Protein AF-A0A482W852-F1 (afdb_monomer_lite)

InterPro domains:
  IPR000387 Tyrosine-specific protein phosphatases domain [PS50056] (109-152)
  IPR016130 Protein-tyrosine phosphatase, active site [PS00383] (129-139)
  IPR029021 Protein-tyrosine phosphatase-like [G3DSA:3.90.190.10] (11-159)
  IPR029021 Protein-tyrosine phosphatase-like [SSF52799] (68-151)
  IPR050561 Protein Tyrosine Phosphatase [PTHR23339] (55-152)

Organism: Asbolus verrucosus (NCBI:txid1661398)

pLDDT: mean 72.32, std 16.73, range [31.42, 94.12]

Structure (mmCIF, N/CA/C/O backbone):
data_AF-A0A482W852-F1
#
_entry.id   AF-A0A482W852-F1
#
loop_
_atom_site.group_PDB
_atom_site.id
_atom_site.type_symbol
_atom_site.label_atom_id
_atom_site.label_alt_id
_atom_site.label_comp_id
_atom_site.label_asym_id
_atom_site.label_entity_id
_atom_site.label_seq_id
_atom_site.pdbx_PDB_ins_code
_atom_site.Cartn_x
_atom_site.Cartn_y
_atom_site.Cartn_z
_atom_site.occupancy
_atom_site.B_iso_or_equiv
_atom_site.auth_seq_id
_atom_site.auth_comp_id
_atom_site.auth_asym_id
_atom_site.auth_atom_id
_atom_site.pdbx_PDB_model_num
ATOM 1 N N . MET A 1 1 ? -6.258 41.748 10.688 1.00 34.06 1 MET A N 1
ATOM 2 C CA . MET A 1 1 ? -6.835 40.459 10.249 1.00 34.06 1 MET A CA 1
ATOM 3 C C . MET A 1 1 ? -6.093 40.018 8.991 1.00 34.06 1 MET A C 1
ATOM 5 O O . MET A 1 1 ? -6.212 40.701 7.986 1.00 34.06 1 MET A O 1
ATOM 9 N N . LYS A 1 2 ? -5.254 38.974 9.055 1.00 31.42 2 LYS A N 1
ATOM 10 C CA . LYS A 1 2 ? -4.647 38.361 7.858 1.00 31.42 2 LYS A CA 1
ATOM 11 C C . LYS A 1 2 ? -5.573 37.236 7.396 1.00 31.42 2 LYS A C 1
ATOM 13 O O . LYS A 1 2 ? -5.955 36.404 8.215 1.00 31.42 2 LYS A O 1
ATOM 18 N N . SER A 1 3 ? -5.972 37.263 6.128 1.00 32.34 3 SER A N 1
ATOM 19 C CA . SER A 1 3 ? -6.711 36.174 5.490 1.00 32.34 3 SER A CA 1
ATOM 20 C C . SER A 1 3 ? -5.854 34.901 5.494 1.00 32.34 3 SER A C 1
ATOM 22 O O . SER A 1 3 ? -4.635 34.999 5.326 1.00 32.34 3 SER A O 1
ATOM 24 N N . PRO A 1 4 ? -6.442 33.707 5.686 1.00 41.44 4 PRO A N 1
ATOM 25 C CA . PRO A 1 4 ? -5.701 32.473 5.509 1.00 41.44 4 PRO A CA 1
ATOM 26 C C . PRO A 1 4 ? -5.411 32.319 4.016 1.00 41.44 4 PRO A C 1
ATOM 28 O O . PRO A 1 4 ? -6.322 32.159 3.203 1.00 41.44 4 PRO A O 1
ATOM 31 N N . THR A 1 5 ? -4.139 32.413 3.641 1.00 40.69 5 THR A N 1
ATOM 32 C CA . THR A 1 5 ? -3.668 31.994 2.324 1.00 40.69 5 THR A CA 1
ATOM 33 C C . THR A 1 5 ? -3.891 30.492 2.221 1.00 40.69 5 THR A C 1
ATOM 35 O O . THR A 1 5 ? -3.259 29.721 2.936 1.00 40.69 5 THR A O 1
ATOM 38 N N . SER A 1 6 ? -4.830 30.088 1.366 1.00 45.25 6 SER A N 1
ATOM 39 C CA . SER A 1 6 ? -5.028 28.699 0.956 1.00 45.25 6 SER A CA 1
ATOM 40 C C . SER A 1 6 ? -3.739 28.201 0.298 1.00 45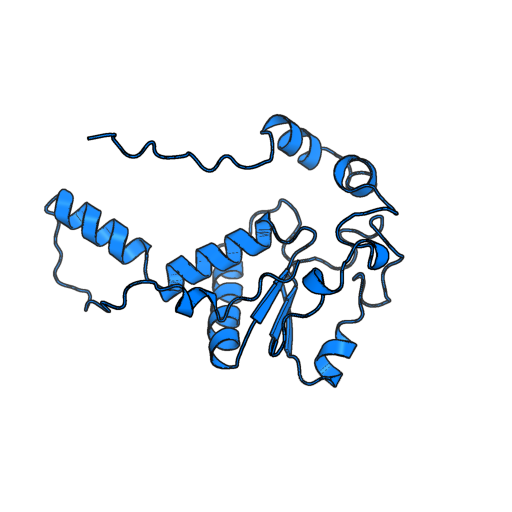.25 6 SER A C 1
ATOM 42 O O . SER A 1 6 ? -3.543 28.398 -0.902 1.00 45.25 6 SER A O 1
ATOM 44 N N . GLU A 1 7 ? -2.845 27.594 1.079 1.00 42.97 7 GLU A N 1
ATOM 45 C CA . GLU A 1 7 ? -1.688 26.873 0.557 1.00 42.97 7 GLU A CA 1
ATOM 46 C C . GLU A 1 7 ? -2.202 25.741 -0.331 1.00 42.97 7 GLU A C 1
ATOM 48 O O . GLU A 1 7 ? -2.803 24.767 0.121 1.00 42.97 7 GLU A O 1
ATOM 53 N N . THR A 1 8 ? -2.034 25.915 -1.638 1.00 40.34 8 THR A N 1
ATOM 54 C CA . THR A 1 8 ? -2.358 24.873 -2.602 1.00 40.34 8 THR A CA 1
ATOM 55 C C . THR A 1 8 ? -1.312 23.778 -2.449 1.00 40.34 8 THR A C 1
ATOM 57 O O . THR A 1 8 ? -0.136 23.986 -2.736 1.00 40.34 8 THR A O 1
ATOM 60 N N . VAL A 1 9 ? -1.729 22.608 -1.960 1.00 39.44 9 VAL A N 1
ATOM 61 C CA . VAL A 1 9 ? -0.876 21.415 -1.923 1.00 39.44 9 VAL A CA 1
ATOM 62 C C . VAL A 1 9 ? -0.582 21.026 -3.372 1.00 39.44 9 VAL A C 1
ATOM 64 O O . VAL A 1 9 ? -1.419 20.430 -4.049 1.00 39.44 9 VAL A O 1
ATOM 67 N N . GLN A 1 10 ? 0.580 21.430 -3.888 1.00 41.28 10 GLN A N 1
ATOM 68 C CA . GLN A 1 10 ? 1.022 21.044 -5.223 1.00 41.28 10 GLN A CA 1
ATOM 69 C C . GLN A 1 10 ? 1.575 19.622 -5.183 1.00 41.28 10 GLN A C 1
ATOM 71 O O . GLN A 1 10 ? 2.422 19.283 -4.357 1.00 41.28 10 GLN A O 1
ATOM 76 N N . ALA A 1 11 ? 1.097 18.787 -6.102 1.00 49.62 11 ALA A N 1
ATOM 77 C CA . ALA A 1 11 ? 1.697 17.490 -6.347 1.00 49.62 11 ALA A CA 1
ATOM 78 C C . ALA A 1 11 ? 3.179 17.662 -6.714 1.00 49.62 11 ALA A C 1
ATOM 80 O O . ALA A 1 11 ? 3.523 18.483 -7.561 1.00 49.62 11 ALA A O 1
ATOM 81 N N . ASN A 1 12 ? 4.056 16.861 -6.108 1.00 54.84 12 ASN A N 1
ATOM 82 C CA . ASN A 1 12 ? 5.508 16.947 -6.305 1.00 54.84 12 ASN A CA 1
ATOM 83 C C . ASN A 1 12 ? 5.979 16.347 -7.654 1.00 54.84 12 ASN A C 1
ATOM 85 O O . ASN A 1 12 ? 7.145 15.997 -7.823 1.00 54.84 12 ASN A O 1
ATOM 89 N N . TYR A 1 13 ? 5.064 16.175 -8.612 1.00 58.59 13 TYR A N 1
ATOM 90 C CA . TYR A 1 13 ? 5.325 15.633 -9.942 1.00 58.59 13 TYR A CA 1
ATOM 91 C C . TYR A 1 13 ? 4.893 16.631 -11.021 1.00 58.59 13 TYR A C 1
ATOM 93 O O . TYR A 1 13 ? 3.823 17.235 -10.963 1.00 58.59 13 TYR A O 1
ATOM 101 N N . SER A 1 14 ? 5.754 16.831 -12.021 1.00 70.31 14 SER A N 1
ATOM 102 C CA . SER A 1 14 ? 5.455 17.699 -13.158 1.00 70.31 14 SER A CA 1
ATOM 103 C C . SER A 1 14 ? 4.698 16.917 -14.233 1.00 70.31 14 SER A C 1
ATOM 105 O O . SER A 1 14 ? 5.058 15.786 -14.553 1.00 70.31 14 SER A O 1
ATOM 107 N N . LYS A 1 15 ? 3.681 17.535 -14.853 1.00 72.88 15 LYS A N 1
ATOM 108 C CA . LYS A 1 15 ? 2.886 16.906 -15.932 1.00 72.88 15 LYS A CA 1
ATOM 109 C C . LYS A 1 15 ? 3.756 16.346 -17.067 1.00 72.88 15 LYS A C 1
ATOM 111 O O . LYS A 1 15 ? 3.417 15.330 -17.663 1.00 72.88 15 LYS A O 1
ATOM 116 N N . LEU A 1 16 ? 4.885 17.002 -17.347 1.00 76.00 16 LEU A N 1
ATOM 117 C CA . LEU A 1 16 ? 5.874 16.536 -18.317 1.00 76.00 16 LEU A CA 1
ATOM 118 C C . LEU A 1 16 ? 6.599 15.270 -17.834 1.00 76.00 16 LEU A C 1
ATOM 120 O O . LEU A 1 16 ? 6.704 14.315 -18.595 1.00 76.00 16 LEU A O 1
ATOM 124 N N . SER A 1 17 ? 7.057 15.241 -16.577 1.00 75.94 17 SER A N 1
ATOM 125 C CA . SER A 1 17 ? 7.694 14.060 -15.974 1.00 75.94 17 SER A CA 1
ATOM 126 C C . SER A 1 17 ? 6.759 12.852 -16.008 1.00 75.94 17 SER A C 1
ATOM 128 O O . SER A 1 17 ? 7.177 11.773 -16.418 1.00 75.94 17 SER A O 1
ATOM 130 N N . ASP A 1 18 ? 5.476 13.036 -15.688 1.00 75.25 18 ASP A N 1
ATOM 131 C CA . ASP A 1 18 ? 4.480 11.959 -15.755 1.00 75.25 18 ASP A CA 1
ATOM 132 C C . ASP A 1 18 ? 4.238 11.460 -17.176 1.00 75.25 18 ASP A C 1
ATOM 134 O O . ASP A 1 18 ? 4.103 10.256 -17.402 1.00 75.25 18 ASP A O 1
ATOM 138 N N . HIS A 1 19 ? 4.194 12.371 -18.148 1.00 79.94 19 HIS A N 1
ATOM 139 C CA . HIS A 1 19 ? 4.029 11.992 -19.544 1.00 79.94 19 HIS A CA 1
ATOM 140 C C . HIS A 1 19 ? 5.222 11.167 -20.043 1.00 79.94 19 HIS A C 1
ATOM 142 O O . HIS A 1 19 ? 5.030 10.107 -20.635 1.00 79.94 19 HIS A O 1
ATOM 148 N N . ILE A 1 20 ? 6.449 11.596 -19.730 1.00 82.19 20 ILE A N 1
ATOM 149 C CA . ILE A 1 20 ? 7.666 10.856 -20.093 1.00 82.19 20 ILE A CA 1
ATOM 150 C C . ILE A 1 20 ? 7.688 9.491 -19.388 1.00 82.19 20 ILE A C 1
ATOM 152 O O . ILE A 1 20 ? 7.985 8.481 -20.027 1.00 82.19 20 ILE A O 1
ATOM 156 N N . ARG A 1 21 ? 7.310 9.422 -18.105 1.00 77.12 21 ARG A N 1
ATOM 157 C CA . ARG A 1 21 ? 7.222 8.164 -17.340 1.00 77.12 21 ARG A CA 1
ATOM 158 C C . ARG A 1 21 ? 6.292 7.149 -17.994 1.00 77.12 21 ARG A C 1
ATOM 160 O O . ARG A 1 21 ? 6.677 5.995 -18.124 1.00 77.12 21 ARG A O 1
ATOM 167 N N . ARG A 1 22 ? 5.114 7.577 -18.461 1.00 76.88 22 ARG A N 1
ATOM 168 C CA . ARG A 1 22 ? 4.132 6.697 -19.126 1.00 76.88 22 ARG A CA 1
ATOM 169 C C . ARG A 1 22 ? 4.618 6.133 -20.462 1.00 76.88 22 ARG A C 1
ATOM 171 O O . ARG A 1 22 ? 4.156 5.071 -20.865 1.00 76.88 22 ARG A O 1
ATOM 178 N N . LEU A 1 23 ? 5.509 6.844 -21.150 1.00 82.81 23 LEU A N 1
ATOM 179 C CA . LEU A 1 23 ? 6.070 6.426 -22.439 1.00 82.81 23 LEU A CA 1
ATOM 180 C C . LEU A 1 23 ? 7.382 5.648 -22.298 1.00 82.81 23 LEU A C 1
ATOM 182 O O . LEU A 1 23 ? 7.851 5.046 -23.262 1.00 82.81 23 LEU A O 1
ATOM 186 N N . THR A 1 24 ? 7.990 5.673 -21.114 1.00 81.44 24 THR A N 1
ATOM 187 C CA . THR A 1 24 ? 9.257 4.992 -20.874 1.00 81.44 24 THR A CA 1
ATOM 188 C C . THR A 1 24 ? 9.020 3.482 -20.805 1.00 81.44 24 THR A C 1
ATOM 190 O O . THR A 1 24 ? 8.166 3.044 -20.035 1.00 81.44 24 THR A O 1
ATOM 193 N N . PRO A 1 25 ? 9.760 2.663 -21.576 1.00 82.56 25 PRO A N 1
ATOM 194 C CA . PRO A 1 25 ? 9.626 1.213 -21.530 1.00 82.56 25 PRO A CA 1
ATOM 195 C C . PRO A 1 25 ? 9.814 0.665 -20.115 1.00 82.56 25 PRO A C 1
ATOM 197 O O . PRO A 1 25 ? 10.735 1.072 -19.401 1.00 82.56 25 PRO A O 1
ATOM 200 N N . GLN A 1 26 ? 8.986 -0.314 -19.743 1.00 71.62 26 GLN A N 1
ATOM 201 C CA . GLN A 1 26 ? 8.948 -0.868 -18.386 1.00 71.62 26 GLN A CA 1
ATOM 202 C C . GLN A 1 26 ? 10.327 -1.356 -17.902 1.00 71.62 26 GLN A C 1
ATOM 204 O O . GLN A 1 26 ? 10.684 -1.139 -16.749 1.00 71.62 26 GLN A O 1
ATOM 209 N N . GLY A 1 27 ? 11.147 -1.917 -18.801 1.00 75.62 27 GLY A N 1
ATOM 210 C CA . GLY A 1 27 ? 12.493 -2.412 -18.480 1.00 75.62 27 GLY A CA 1
ATOM 211 C C . GLY A 1 27 ? 13.529 -1.342 -18.106 1.00 75.62 27 GLY A C 1
ATOM 212 O O . GLY A 1 27 ? 14.553 -1.682 -17.525 1.00 75.62 27 GLY A O 1
ATOM 213 N N . ILE A 1 28 ? 13.289 -0.060 -18.408 1.00 82.38 28 ILE A N 1
ATOM 214 C CA . ILE A 1 28 ? 14.203 1.042 -18.038 1.00 82.38 28 ILE A CA 1
ATOM 215 C C . ILE A 1 28 ? 13.547 2.100 -17.148 1.00 82.38 28 ILE A C 1
ATOM 217 O O . ILE A 1 28 ? 14.237 2.963 -16.608 1.00 82.38 28 ILE A O 1
ATOM 221 N N . GLN A 1 29 ? 12.229 2.031 -16.954 1.00 81.38 29 GLN A N 1
ATOM 222 C CA . GLN A 1 29 ? 11.468 2.985 -16.150 1.00 81.38 29 GLN A CA 1
ATOM 223 C C . GLN A 1 29 ? 12.014 3.084 -14.714 1.00 81.38 29 GLN A C 1
ATOM 225 O O . GLN A 1 29 ? 12.228 4.185 -14.209 1.00 81.38 29 GLN A O 1
ATOM 230 N N . CYS A 1 30 ? 12.347 1.944 -14.101 1.00 79.44 30 CYS A N 1
ATOM 231 C CA . CYS A 1 30 ? 13.006 1.868 -12.792 1.00 79.44 30 CYS A CA 1
ATOM 232 C C . CYS A 1 30 ? 14.343 2.625 -12.747 1.00 79.44 30 CYS A C 1
ATOM 234 O O . CYS A 1 30 ? 14.579 3.439 -11.850 1.00 79.44 30 CYS A O 1
ATOM 236 N N . SER A 1 31 ? 15.214 2.381 -13.726 1.00 82.50 31 SER A N 1
ATOM 237 C CA . SER A 1 31 ? 16.546 2.990 -13.799 1.00 82.50 31 SER A CA 1
ATOM 238 C C . SER A 1 31 ? 16.479 4.504 -13.982 1.00 82.50 31 SER A C 1
ATOM 240 O O . SER A 1 31 ? 17.252 5.232 -13.369 1.00 82.50 31 SER A O 1
ATOM 242 N N . VAL A 1 32 ? 15.526 4.984 -14.785 1.00 82.75 32 VAL A N 1
ATOM 243 C CA . VAL A 1 32 ? 15.391 6.409 -15.117 1.00 82.75 32 VAL A CA 1
ATOM 244 C C . VAL A 1 32 ? 14.743 7.208 -13.983 1.00 82.75 32 VAL A C 1
ATOM 246 O O . VAL A 1 32 ? 15.084 8.372 -13.780 1.00 82.75 32 VAL A O 1
ATOM 249 N N . PHE A 1 33 ? 13.809 6.610 -13.239 1.00 82.31 33 PHE A N 1
ATOM 250 C CA . PHE A 1 33 ? 12.923 7.375 -12.357 1.00 82.31 33 PHE A CA 1
ATOM 251 C C . PHE A 1 33 ? 12.957 7.011 -10.878 1.00 82.31 33 PHE A C 1
ATOM 253 O O . PHE A 1 33 ? 12.492 7.816 -10.065 1.00 82.31 33 PHE A O 1
ATOM 260 N N . CYS A 1 34 ? 13.474 5.831 -10.540 1.00 75.69 34 CYS A N 1
ATOM 261 C CA . CYS A 1 34 ? 13.533 5.331 -9.168 1.00 75.69 34 CYS A CA 1
ATOM 262 C C . CYS A 1 34 ? 14.970 5.058 -8.696 1.00 75.69 34 CYS A C 1
ATOM 264 O O . CYS A 1 34 ? 15.178 4.931 -7.494 1.00 75.69 34 CYS A O 1
ATOM 266 N N . GLY A 1 35 ? 15.952 5.004 -9.608 1.00 78.75 35 GLY A N 1
ATOM 267 C CA . GLY A 1 35 ? 17.364 4.736 -9.298 1.00 78.75 35 GLY A CA 1
ATOM 268 C C . GLY A 1 35 ? 17.819 3.294 -9.561 1.00 78.75 35 GLY A C 1
ATOM 269 O O . GLY A 1 35 ? 18.928 2.931 -9.174 1.00 78.75 35 GLY A O 1
ATOM 270 N N . GLY A 1 36 ? 16.993 2.472 -10.222 1.00 84.12 36 GLY A N 1
ATOM 271 C CA . GLY A 1 36 ? 17.345 1.098 -10.608 1.00 84.12 36 GLY A CA 1
ATOM 272 C C . GLY A 1 36 ? 17.646 0.210 -9.400 1.00 84.12 36 GLY A C 1
ATOM 273 O O . GLY A 1 36 ? 16.853 0.151 -8.464 1.00 84.12 36 GLY A O 1
ATOM 274 N N . THR A 1 37 ? 18.804 -0.449 -9.389 1.00 80.94 37 THR A N 1
ATOM 275 C CA . THR A 1 37 ? 19.257 -1.295 -8.267 1.00 80.94 37 THR A CA 1
ATOM 276 C C . THR A 1 37 ? 19.417 -0.520 -6.956 1.00 80.94 37 THR A C 1
ATOM 278 O O . THR A 1 37 ? 19.207 -1.071 -5.882 1.00 80.94 37 THR A O 1
ATOM 281 N N . ASN A 1 38 ? 19.682 0.787 -7.026 1.00 79.00 38 ASN A N 1
ATOM 282 C CA . ASN A 1 38 ? 19.729 1.677 -5.864 1.00 79.00 38 ASN A CA 1
ATOM 283 C C . ASN A 1 38 ? 18.364 2.317 -5.563 1.00 79.00 38 ASN A C 1
ATOM 285 O O . ASN A 1 38 ? 18.301 3.433 -5.045 1.00 79.00 38 ASN A O 1
ATOM 289 N N . CYS A 1 39 ? 17.265 1.646 -5.925 1.00 79.50 39 CYS A N 1
ATOM 290 C CA . CYS A 1 39 ? 15.920 2.166 -5.723 1.00 79.50 39 CYS A CA 1
ATOM 291 C C . CYS A 1 39 ? 15.706 2.578 -4.264 1.00 79.50 39 CYS A C 1
ATOM 293 O O . CYS A 1 39 ? 15.925 1.796 -3.341 1.00 79.50 39 CYS A O 1
ATOM 295 N N . LYS A 1 40 ? 15.228 3.807 -4.058 1.00 73.06 40 LYS A N 1
ATOM 296 C CA . LYS A 1 40 ? 14.958 4.330 -2.714 1.00 73.06 40 LYS A CA 1
ATOM 297 C C . LYS A 1 40 ? 13.900 3.511 -1.964 1.00 73.06 40 LYS A C 1
ATOM 299 O O . LYS A 1 40 ? 13.994 3.394 -0.750 1.00 73.06 40 LYS A O 1
ATOM 304 N N . TYR A 1 41 ? 12.902 2.997 -2.679 1.00 73.50 41 TYR A N 1
ATOM 305 C CA . TYR A 1 41 ? 11.739 2.329 -2.088 1.00 73.50 41 TYR A CA 1
ATOM 306 C C . TYR A 1 41 ? 11.959 0.824 -1.894 1.00 73.50 41 TYR A C 1
ATOM 308 O O . TYR A 1 41 ? 11.500 0.263 -0.916 1.00 73.50 41 TYR A O 1
ATOM 316 N N . GLU A 1 42 ? 12.720 0.183 -2.782 1.00 71.12 42 GLU A N 1
ATOM 317 C CA . GLU A 1 42 ? 12.889 -1.284 -2.800 1.00 71.12 42 GLU A CA 1
ATOM 318 C C . GLU A 1 42 ? 14.252 -1.740 -2.246 1.00 71.12 42 GLU A C 1
ATOM 320 O O . GLU A 1 42 ? 14.629 -2.900 -2.387 1.00 71.12 42 GLU A O 1
ATOM 325 N N . ASN A 1 43 ? 15.042 -0.832 -1.662 1.00 69.56 43 ASN A N 1
ATOM 326 C CA . ASN A 1 43 ? 16.304 -1.182 -1.010 1.00 69.56 43 ASN A CA 1
ATOM 327 C C . ASN A 1 43 ? 16.173 -1.020 0.515 1.00 69.56 43 ASN A C 1
ATOM 329 O O . ASN A 1 43 ? 16.131 0.127 0.968 1.00 69.56 43 ASN A O 1
ATOM 333 N N . PRO A 1 44 ? 16.173 -2.117 1.300 1.00 65.12 44 PRO A N 1
ATOM 334 C CA . PRO A 1 44 ? 16.086 -2.089 2.764 1.00 65.12 44 PRO A CA 1
ATOM 335 C C . PRO A 1 44 ? 17.170 -1.249 3.452 1.00 65.12 44 PRO A C 1
ATOM 337 O O . PRO A 1 44 ? 16.917 -0.669 4.504 1.00 65.12 44 PRO A O 1
ATOM 340 N N . GLU A 1 45 ? 18.356 -1.109 2.850 1.00 66.69 45 GLU A N 1
ATOM 341 C CA . GLU A 1 45 ? 19.457 -0.306 3.407 1.00 66.69 45 GLU A CA 1
ATOM 342 C C . GLU A 1 45 ? 19.135 1.196 3.464 1.00 66.69 45 GLU A C 1
ATOM 344 O O . GLU A 1 45 ? 19.726 1.938 4.249 1.00 66.69 45 GLU A O 1
ATOM 349 N N . ASN A 1 46 ? 18.170 1.659 2.662 1.00 64.12 46 ASN A N 1
ATOM 350 C CA . ASN A 1 46 ? 17.730 3.054 2.659 1.00 64.12 46 ASN A CA 1
ATOM 351 C C . ASN A 1 46 ? 16.754 3.389 3.803 1.00 64.12 46 ASN A C 1
ATOM 353 O O . ASN A 1 46 ? 16.372 4.556 3.959 1.00 64.12 46 ASN A O 1
ATOM 357 N N . TRP A 1 47 ? 16.354 2.399 4.606 1.00 61.59 47 TRP A N 1
ATOM 358 C CA . TRP A 1 47 ? 15.331 2.546 5.635 1.00 61.59 47 TRP A CA 1
ATOM 359 C C . TRP A 1 47 ? 15.962 2.724 7.011 1.00 61.59 47 TRP A C 1
ATOM 361 O O . TRP A 1 47 ? 16.777 1.927 7.471 1.00 61.59 47 TRP A O 1
ATOM 371 N N . LYS A 1 48 ? 15.561 3.790 7.703 1.00 60.50 48 LYS A N 1
ATOM 372 C CA . LYS A 1 48 ? 15.943 4.044 9.098 1.00 60.50 48 LYS A CA 1
ATOM 373 C 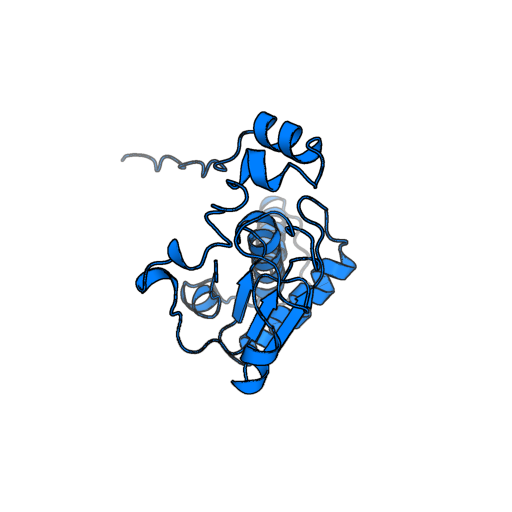C . LYS A 1 48 ? 14.978 3.322 10.041 1.00 60.50 48 LYS A C 1
ATOM 375 O O . LYS A 1 48 ? 13.836 3.058 9.672 1.00 60.50 48 LYS A O 1
ATOM 380 N N . ALA A 1 49 ? 15.393 3.052 11.278 1.00 58.09 49 ALA A N 1
ATOM 381 C CA . ALA A 1 49 ? 14.537 2.395 12.277 1.00 58.09 49 ALA A CA 1
ATOM 382 C C . ALA A 1 49 ? 13.181 3.113 12.469 1.00 58.09 49 ALA A C 1
ATOM 384 O O . ALA A 1 49 ? 12.142 2.462 12.543 1.00 58.09 49 ALA A O 1
ATOM 385 N N . ASP A 1 50 ? 13.179 4.449 12.418 1.00 56.00 50 ASP A N 1
ATOM 386 C CA . ASP A 1 50 ? 11.972 5.284 12.528 1.00 56.00 50 ASP A CA 1
ATOM 387 C C . ASP A 1 50 ? 10.999 5.138 11.340 1.00 56.00 50 ASP A C 1
ATOM 389 O O . ASP A 1 50 ? 9.848 5.555 11.426 1.00 56.00 50 ASP A O 1
ATOM 393 N N . SER A 1 51 ? 11.450 4.550 10.226 1.00 51.84 51 SER A N 1
ATOM 394 C CA . SER A 1 51 ? 10.636 4.252 9.036 1.00 51.84 51 SER A CA 1
ATOM 395 C C . SER A 1 51 ? 10.165 2.796 8.954 1.00 51.84 51 SER A C 1
ATOM 397 O O . SER A 1 51 ? 9.393 2.476 8.059 1.00 51.84 51 SER A O 1
ATOM 399 N N . LEU A 1 52 ? 10.609 1.918 9.862 1.00 54.19 52 LEU A N 1
ATOM 400 C CA . LEU A 1 52 ? 10.449 0.462 9.723 1.00 54.19 52 LEU A CA 1
ATOM 401 C C . LEU A 1 52 ? 9.440 -0.175 10.684 1.00 54.19 52 LEU A C 1
ATOM 403 O O . LEU A 1 52 ? 9.063 -1.327 10.491 1.00 54.19 52 LEU A O 1
ATOM 407 N N . ALA A 1 53 ? 8.993 0.528 11.723 1.00 50.62 53 ALA A N 1
ATOM 408 C CA . ALA A 1 53 ? 8.209 -0.103 12.779 1.00 50.62 53 ALA A CA 1
ATOM 409 C C . ALA A 1 53 ? 6.945 0.687 13.100 1.00 50.62 53 ALA A C 1
ATOM 411 O O . ALA A 1 53 ? 6.915 1.515 14.009 1.00 50.62 53 ALA A O 1
ATOM 412 N N . ILE A 1 54 ? 5.862 0.363 12.397 1.00 56.88 54 ILE A N 1
ATOM 413 C CA . ILE A 1 54 ? 4.525 0.692 12.882 1.00 56.88 54 ILE A CA 1
ATOM 414 C C . ILE A 1 54 ? 3.972 -0.561 13.550 1.00 56.88 54 ILE A C 1
ATOM 416 O O . ILE A 1 54 ? 3.660 -1.562 12.910 1.00 56.88 54 ILE A O 1
ATOM 420 N N . GLN A 1 55 ? 3.926 -0.523 14.880 1.00 65.25 55 GLN A N 1
ATOM 421 C CA . GLN A 1 55 ? 3.498 -1.654 15.695 1.00 65.25 55 GLN A CA 1
ATOM 422 C C . GLN A 1 55 ? 1.990 -1.908 15.553 1.00 65.25 55 GLN A C 1
ATOM 424 O O . GLN A 1 55 ? 1.184 -0.973 15.458 1.00 65.25 55 GLN A O 1
ATOM 429 N N . GLY A 1 56 ? 1.616 -3.190 15.591 1.00 75.94 56 GLY A N 1
ATOM 430 C CA . GLY A 1 56 ? 0.220 -3.633 15.641 1.00 75.94 56 GLY A CA 1
ATOM 431 C C . GLY A 1 56 ? -0.497 -3.709 14.291 1.00 75.94 56 GLY A C 1
ATOM 432 O O . GLY A 1 56 ? -1.725 -3.652 14.274 1.00 75.94 56 GLY A O 1
ATOM 433 N N . ILE A 1 57 ? 0.232 -3.817 13.173 1.00 85.62 57 ILE A N 1
ATOM 434 C CA . ILE A 1 57 ? -0.365 -4.099 11.858 1.00 85.62 57 ILE A CA 1
ATOM 435 C C . ILE A 1 57 ? -1.029 -5.478 11.901 1.00 85.62 57 ILE A C 1
ATOM 437 O O . ILE A 1 57 ? -0.402 -6.463 12.285 1.00 85.62 57 ILE A O 1
ATOM 441 N N . LYS A 1 58 ? -2.300 -5.538 11.496 1.00 90.19 58 LYS A N 1
ATOM 442 C CA . LYS A 1 58 ? -3.077 -6.777 11.401 1.00 90.19 58 LYS A CA 1
ATOM 443 C C . LYS A 1 58 ? -3.307 -7.226 9.963 1.00 90.19 58 LYS A C 1
ATOM 445 O O . LYS A 1 58 ? -3.471 -8.421 9.730 1.00 90.19 58 LYS A O 1
ATOM 450 N N . SER A 1 59 ? -3.295 -6.290 9.015 1.00 91.94 59 SER A N 1
ATOM 451 C CA . SER A 1 59 ? -3.454 -6.581 7.589 1.00 91.94 59 SER A CA 1
ATOM 452 C C . SER A 1 59 ? -2.508 -5.748 6.725 1.00 91.94 59 SER A C 1
ATOM 454 O O . SER A 1 59 ? -2.271 -4.579 7.026 1.00 91.94 59 SER A O 1
ATOM 456 N N . ILE A 1 60 ? -2.031 -6.323 5.623 1.00 92.00 60 ILE A N 1
ATOM 457 C CA . ILE A 1 60 ? -1.275 -5.650 4.563 1.00 92.00 60 ILE A CA 1
ATOM 458 C C . ILE A 1 60 ? -2.072 -5.741 3.260 1.00 92.00 60 ILE A C 1
ATOM 460 O O . ILE A 1 60 ? -2.538 -6.814 2.880 1.00 92.00 60 ILE A O 1
ATOM 464 N N . ILE A 1 61 ? -2.218 -4.614 2.567 1.00 93.50 61 ILE A N 1
ATOM 465 C CA . ILE A 1 61 ? -2.796 -4.515 1.229 1.00 93.50 61 ILE A CA 1
ATOM 466 C C . ILE A 1 61 ? -1.688 -4.091 0.263 1.00 93.50 61 ILE A C 1
ATOM 468 O O . ILE A 1 61 ? -1.274 -2.929 0.250 1.00 93.50 61 ILE A O 1
ATOM 472 N N . ASN A 1 62 ? -1.231 -5.036 -0.555 1.00 93.00 62 ASN A N 1
ATOM 473 C CA . ASN A 1 62 ? -0.258 -4.797 -1.614 1.00 93.00 62 ASN A CA 1
ATOM 474 C C . ASN A 1 62 ? -0.974 -4.531 -2.944 1.00 93.00 62 ASN A C 1
ATOM 476 O O . ASN A 1 62 ? -1.693 -5.397 -3.454 1.00 93.00 62 ASN A O 1
ATOM 480 N N . LEU A 1 63 ? -0.740 -3.353 -3.521 1.00 90.50 63 LEU A N 1
ATOM 481 C CA . LEU A 1 63 ? -1.320 -2.927 -4.798 1.00 90.50 63 LEU A CA 1
ATOM 482 C C . LEU A 1 63 ? -0.430 -3.221 -6.020 1.00 90.50 63 LEU A C 1
ATOM 484 O O . LEU A 1 63 ? -0.817 -2.917 -7.151 1.00 90.50 63 LEU A O 1
ATOM 488 N N . GLN A 1 64 ? 0.769 -3.770 -5.811 1.00 88.69 64 GLN A N 1
ATOM 489 C CA . GLN A 1 64 ? 1.710 -4.111 -6.876 1.00 88.69 64 GLN A CA 1
ATOM 490 C C . GLN A 1 64 ? 1.265 -5.363 -7.636 1.00 88.69 64 GLN A C 1
ATOM 492 O O . GLN A 1 64 ? 0.688 -6.297 -7.072 1.00 88.69 64 GLN A O 1
ATOM 497 N N . SER A 1 65 ? 1.572 -5.402 -8.929 1.00 88.94 65 SER A N 1
ATOM 498 C CA . SER A 1 65 ? 1.536 -6.646 -9.701 1.00 88.94 65 SER A CA 1
ATOM 499 C C . SER A 1 65 ? 2.874 -7.385 -9.543 1.00 88.94 65 SER A C 1
ATOM 501 O O . SER A 1 65 ? 3.921 -6.728 -9.514 1.00 88.94 65 SER A O 1
ATOM 503 N N . PRO A 1 66 ? 2.889 -8.729 -9.476 1.00 87.56 66 PRO A N 1
ATOM 504 C CA . PRO A 1 66 ? 4.137 -9.484 -9.444 1.00 87.56 66 PRO A CA 1
ATOM 505 C C . PRO A 1 66 ? 5.045 -9.100 -10.614 1.00 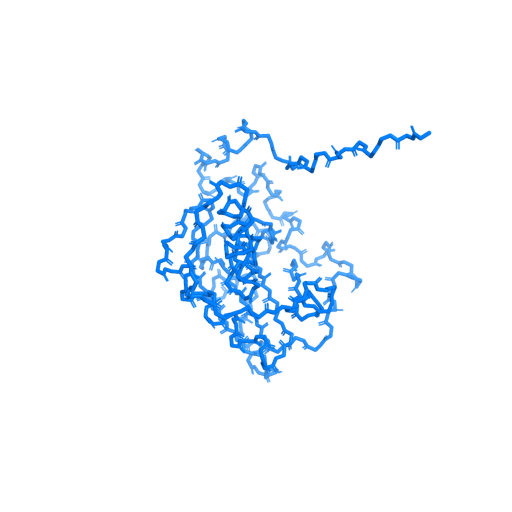87.56 66 PRO A C 1
ATOM 507 O O . PRO A 1 66 ? 4.588 -8.974 -11.754 1.00 87.56 66 PRO A O 1
ATOM 510 N N . LYS A 1 67 ? 6.337 -8.926 -10.332 1.00 85.75 67 LYS A N 1
ATOM 511 C CA . LYS A 1 67 ? 7.378 -8.545 -11.296 1.00 85.75 67 LYS A CA 1
ATOM 512 C C . LYS A 1 67 ? 7.195 -7.165 -11.941 1.00 85.75 67 LYS A C 1
ATOM 514 O O . LYS A 1 67 ? 7.939 -6.852 -12.869 1.00 85.75 67 LYS A O 1
ATOM 519 N N . GLU A 1 68 ? 6.278 -6.310 -11.464 1.00 79.00 68 GLU A N 1
ATOM 520 C CA . GLU A 1 68 ? 6.066 -4.987 -12.085 1.00 79.00 68 GLU A CA 1
ATOM 521 C C . GLU A 1 68 ? 7.316 -4.088 -12.000 1.00 79.00 68 GLU A C 1
ATOM 523 O O . GLU A 1 68 ? 7.530 -3.263 -12.888 1.00 79.00 68 GLU A O 1
ATOM 528 N N . HIS A 1 69 ? 8.157 -4.318 -10.983 1.00 78.69 69 HIS A N 1
ATOM 529 C CA . HIS A 1 69 ? 9.408 -3.610 -10.703 1.00 78.69 69 HIS A CA 1
ATOM 530 C C . HIS A 1 69 ? 10.628 -4.548 -10.639 1.00 78.69 69 HIS A C 1
ATOM 532 O O . HIS A 1 69 ? 11.547 -4.318 -9.865 1.00 78.69 69 HIS A O 1
ATOM 538 N N . ALA A 1 70 ? 10.690 -5.584 -11.485 1.00 81.81 70 ALA A N 1
ATOM 539 C CA . ALA A 1 70 ? 11.773 -6.585 -11.472 1.00 81.81 70 ALA A CA 1
ATOM 540 C C . ALA A 1 70 ? 13.204 -6.049 -11.695 1.00 81.81 70 ALA A C 1
ATOM 542 O O . ALA A 1 70 ? 14.169 -6.793 -11.551 1.00 81.81 70 ALA A O 1
ATOM 543 N N . SER A 1 71 ? 13.354 -4.777 -12.070 1.00 80.25 71 SER A N 1
ATOM 544 C CA . SER A 1 71 ? 14.646 -4.101 -12.261 1.00 80.25 71 SER A CA 1
ATOM 545 C C . SER A 1 71 ? 14.914 -2.995 -11.227 1.00 80.25 71 SER A C 1
ATOM 547 O O . SER A 1 71 ? 15.834 -2.196 -11.408 1.00 80.25 71 SER A O 1
ATOM 549 N N . CYS A 1 72 ? 14.090 -2.896 -10.181 1.00 82.12 72 CYS A N 1
ATOM 550 C CA . CYS A 1 72 ? 14.251 -1.952 -9.078 1.00 82.12 72 CYS A CA 1
ATOM 551 C C . CYS A 1 72 ? 14.739 -2.688 -7.819 1.00 82.12 72 CYS A C 1
ATOM 553 O O . CYS A 1 72 ? 14.175 -3.713 -7.463 1.00 82.12 72 CYS A O 1
ATOM 555 N N . GLY A 1 73 ? 15.696 -2.103 -7.095 1.00 83.19 73 GLY A N 1
ATOM 556 C CA . GLY A 1 73 ? 16.139 -2.617 -5.795 1.00 83.19 73 GLY A CA 1
ATOM 557 C C . GLY A 1 73 ? 16.903 -3.940 -5.881 1.00 83.19 73 GLY A C 1
ATOM 558 O O . GLY A 1 73 ? 17.649 -4.175 -6.837 1.00 83.19 73 GLY A O 1
ATOM 559 N N . GLN A 1 74 ? 16.737 -4.766 -4.847 1.00 80.56 74 GLN A N 1
ATOM 560 C CA . GLN A 1 74 ? 17.300 -6.117 -4.776 1.00 80.56 74 GLN A CA 1
ATOM 561 C C . GLN A 1 74 ? 16.539 -7.091 -5.696 1.00 80.56 74 GLN A C 1
ATOM 563 O O . GLN A 1 74 ? 15.417 -6.789 -6.111 1.00 80.56 74 GLN A O 1
ATOM 568 N N . PRO A 1 75 ? 17.126 -8.253 -6.046 1.00 83.25 75 PRO A N 1
ATOM 569 C CA . PRO A 1 75 ? 16.415 -9.286 -6.792 1.00 83.25 75 PRO A CA 1
ATOM 570 C C . PRO A 1 75 ? 15.093 -9.664 -6.118 1.00 83.25 75 PRO A C 1
ATOM 572 O O . PRO A 1 75 ? 15.023 -9.766 -4.897 1.00 83.25 75 PRO A O 1
ATOM 575 N N . LEU A 1 76 ? 14.053 -9.870 -6.929 1.00 85.31 76 LEU A N 1
ATOM 576 C CA . LEU A 1 76 ? 12.746 -10.290 -6.431 1.00 85.31 76 LEU A CA 1
ATOM 577 C C . LEU A 1 76 ? 12.805 -11.714 -5.874 1.00 85.31 76 LEU A C 1
ATOM 579 O O . LEU A 1 76 ? 13.499 -12.570 -6.424 1.00 85.31 76 LEU A O 1
ATOM 583 N N . GLU A 1 77 ? 11.991 -11.960 -4.855 1.00 86.25 77 GLU A N 1
ATOM 584 C CA . GLU A 1 77 ? 11.717 -13.293 -4.330 1.00 86.25 77 GLU A CA 1
ATOM 585 C C . GLU A 1 77 ? 10.899 -14.125 -5.334 1.00 86.25 77 GLU A C 1
ATOM 587 O O . GLU A 1 77 ? 10.344 -13.608 -6.314 1.00 86.25 77 GLU A O 1
ATOM 592 N N . ASP A 1 78 ? 10.746 -15.423 -5.059 1.00 87.75 78 ASP A N 1
ATOM 593 C CA . ASP A 1 78 ? 9.965 -16.353 -5.892 1.00 87.75 78 ASP A CA 1
ATOM 594 C C . ASP A 1 78 ? 8.503 -15.907 -6.086 1.00 87.75 78 ASP A C 1
ATOM 596 O O . ASP A 1 78 ? 7.881 -16.183 -7.118 1.00 87.75 78 ASP A O 1
ATOM 600 N N . SER A 1 79 ? 7.970 -15.152 -5.119 1.00 86.12 79 SER A N 1
ATOM 601 C CA . SER A 1 79 ? 6.644 -14.524 -5.163 1.00 86.12 79 SER A CA 1
ATOM 602 C C . SER A 1 79 ? 6.501 -13.476 -6.281 1.00 86.12 79 SER A C 1
ATOM 604 O O . SER A 1 79 ? 5.386 -13.123 -6.673 1.00 86.12 79 SER A O 1
ATOM 606 N N . GLY A 1 80 ? 7.618 -12.972 -6.814 1.00 88.00 80 GLY A N 1
ATOM 607 C CA . GLY A 1 80 ? 7.661 -11.846 -7.741 1.00 88.00 80 GLY A CA 1
ATOM 608 C C . GLY A 1 80 ? 7.548 -10.479 -7.059 1.00 88.00 80 GLY A C 1
ATOM 609 O O . GLY A 1 80 ? 7.321 -9.492 -7.762 1.00 88.00 80 GLY A O 1
ATOM 610 N N . PHE A 1 81 ? 7.702 -10.407 -5.736 1.00 88.81 81 PHE A N 1
ATOM 611 C CA . PHE A 1 81 ? 7.800 -9.169 -4.956 1.00 88.81 81 PHE A CA 1
ATOM 612 C C . PHE A 1 81 ? 9.174 -9.063 -4.281 1.00 88.81 81 PHE A C 1
ATOM 614 O O . PHE A 1 81 ? 9.930 -10.029 -4.244 1.00 88.81 81 PHE A O 1
ATOM 621 N N . SER A 1 82 ? 9.498 -7.896 -3.729 1.00 84.12 82 SER A N 1
ATOM 622 C CA . SER A 1 82 ? 10.766 -7.647 -3.015 1.00 84.12 82 SER A CA 1
ATOM 623 C C . SER A 1 82 ? 10.829 -8.274 -1.616 1.00 84.12 82 SER A C 1
ATOM 625 O O . SER A 1 82 ? 11.781 -8.059 -0.874 1.00 84.12 82 SER A O 1
ATOM 627 N N . TYR A 1 83 ? 9.782 -8.995 -1.230 1.00 84.12 83 TYR A N 1
ATOM 628 C CA . TYR A 1 83 ? 9.653 -9.705 0.032 1.00 84.12 83 TYR A CA 1
ATOM 629 C C . TYR A 1 83 ? 8.776 -10.946 -0.184 1.00 84.12 83 TYR A C 1
ATOM 631 O O . TYR A 1 83 ? 7.980 -11.000 -1.128 1.00 84.12 83 TYR A O 1
ATOM 639 N N . ASP A 1 84 ? 8.871 -11.930 0.710 1.00 86.88 84 ASP A N 1
ATOM 640 C CA . ASP A 1 84 ? 7.963 -13.078 0.718 1.00 86.88 84 ASP A CA 1
ATOM 641 C C . ASP A 1 84 ? 6.691 -12.757 1.532 1.00 86.88 84 ASP A C 1
ATOM 643 O O . ASP A 1 84 ? 6.777 -12.543 2.747 1.00 86.88 84 ASP A O 1
ATOM 647 N N . PRO A 1 85 ? 5.494 -12.734 0.910 1.00 88.19 85 PRO A N 1
ATOM 648 C CA . PRO A 1 85 ? 4.238 -12.537 1.627 1.00 88.19 85 PRO A CA 1
ATOM 649 C C . PRO A 1 85 ? 3.972 -13.564 2.736 1.00 88.19 85 PRO A C 1
ATOM 651 O O . PRO A 1 85 ? 3.253 -13.251 3.689 1.00 88.19 85 PRO A O 1
ATOM 654 N N . ASN A 1 86 ? 4.529 -14.778 2.632 1.00 89.06 86 ASN A N 1
ATOM 655 C CA . ASN A 1 86 ? 4.302 -15.844 3.612 1.00 89.06 86 ASN A CA 1
ATOM 656 C C . ASN A 1 86 ? 4.800 -15.466 5.007 1.00 89.06 86 ASN A C 1
ATOM 658 O O . ASN A 1 86 ? 4.139 -15.799 5.992 1.00 89.06 86 ASN A O 1
ATOM 662 N N . ILE A 1 87 ? 5.874 -14.675 5.089 1.00 86.38 87 ILE A N 1
ATOM 663 C CA . ILE A 1 87 ? 6.430 -14.187 6.356 1.00 86.38 87 ILE A CA 1
ATOM 664 C C . ILE A 1 87 ? 5.353 -13.455 7.165 1.00 86.38 87 ILE A C 1
ATOM 666 O O . ILE A 1 87 ? 5.258 -13.628 8.377 1.00 86.38 87 ILE A O 1
ATOM 670 N N . PHE A 1 88 ? 4.486 -12.671 6.522 1.00 88.06 88 PHE A N 1
ATOM 671 C CA . PHE A 1 88 ? 3.416 -11.960 7.227 1.00 88.06 88 PHE A CA 1
ATOM 672 C C . PHE A 1 88 ? 2.336 -12.911 7.750 1.00 88.06 88 PHE A C 1
ATOM 674 O O . PHE A 1 88 ? 1.885 -12.771 8.890 1.00 88.06 88 PHE A O 1
ATOM 681 N N . MET A 1 89 ? 1.957 -13.907 6.950 1.00 88.00 89 MET A N 1
ATOM 682 C CA . MET A 1 89 ? 0.930 -14.881 7.326 1.00 88.00 89 MET A CA 1
ATOM 683 C C . MET A 1 89 ? 1.377 -15.754 8.505 1.00 88.00 89 MET A C 1
ATOM 685 O O . MET A 1 89 ? 0.590 -15.973 9.426 1.00 88.00 89 MET A O 1
ATOM 689 N N . GLU A 1 90 ? 2.647 -16.167 8.537 1.00 88.94 90 GLU A N 1
ATOM 690 C CA . GLU A 1 90 ? 3.253 -16.883 9.671 1.00 88.94 90 GLU A CA 1
ATOM 691 C C . GLU A 1 90 ? 3.189 -16.075 10.977 1.00 88.94 90 GLU A C 1
ATOM 693 O O 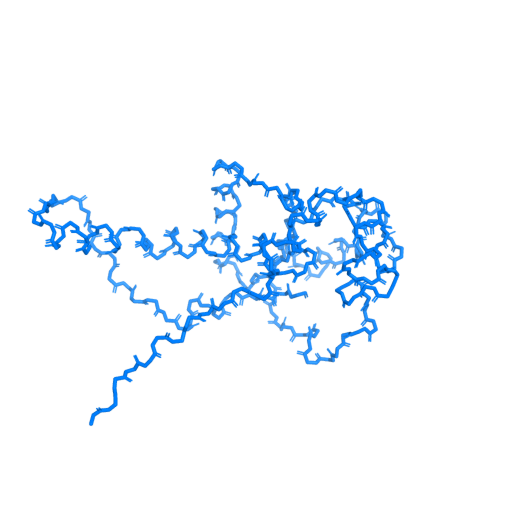. GLU A 1 90 ? 3.004 -16.632 12.060 1.00 88.94 90 GLU A O 1
ATOM 698 N N . HIS A 1 91 ? 3.251 -14.746 10.875 1.00 85.12 91 HIS A N 1
ATOM 699 C CA . HIS A 1 91 ? 3.135 -13.821 12.003 1.00 85.12 91 HIS A CA 1
ATOM 700 C C . HIS A 1 91 ? 1.686 -13.368 12.275 1.00 85.12 91 HIS A C 1
ATOM 702 O O . HIS A 1 91 ? 1.462 -12.393 12.995 1.00 85.12 91 HIS A O 1
ATOM 708 N N . ASN A 1 92 ? 0.683 -14.091 11.760 1.00 88.38 92 ASN A N 1
ATOM 709 C CA . ASN A 1 92 ? -0.749 -13.800 11.921 1.00 88.38 92 ASN A CA 1
ATOM 710 C C . ASN A 1 92 ? -1.179 -12.416 11.393 1.00 88.38 92 ASN A C 1
ATOM 712 O O . ASN A 1 92 ? -2.116 -11.805 11.932 1.00 88.38 92 ASN A O 1
ATOM 716 N N . ILE A 1 93 ? -0.509 -11.928 10.347 1.00 88.75 93 ILE A N 1
ATOM 717 C CA . ILE A 1 93 ? -0.865 -10.718 9.602 1.00 88.75 93 ILE A CA 1
ATOM 718 C C . ILE A 1 93 ? -1.533 -11.151 8.294 1.00 88.75 93 ILE A C 1
ATOM 720 O O . ILE A 1 93 ? -0.963 -11.907 7.509 1.00 88.75 93 ILE A O 1
ATOM 724 N N . TYR A 1 94 ? -2.754 -10.674 8.048 1.00 92.69 94 TYR A N 1
ATOM 725 C CA . TYR A 1 94 ? -3.465 -10.972 6.806 1.00 92.69 94 TYR A CA 1
ATOM 726 C C . TYR A 1 94 ? -2.816 -10.244 5.632 1.00 92.69 94 TYR A C 1
ATOM 728 O O . TYR A 1 94 ? -2.510 -9.057 5.729 1.00 92.69 94 TYR A O 1
ATOM 736 N N . TYR A 1 95 ? -2.650 -10.929 4.506 1.00 92.75 95 TYR A N 1
ATOM 737 C CA . TYR A 1 95 ? -2.051 -10.350 3.309 1.00 92.75 95 TYR A CA 1
ATOM 738 C C . TYR A 1 95 ? -3.038 -10.384 2.141 1.00 92.75 95 TYR A C 1
ATOM 740 O O . TYR A 1 95 ? -3.523 -11.447 1.757 1.00 92.75 95 TYR A O 1
ATOM 748 N N . TYR A 1 96 ? -3.322 -9.218 1.563 1.00 94.12 96 TYR A N 1
ATOM 749 C CA . TYR A 1 96 ? -4.194 -9.062 0.402 1.00 94.12 96 TYR A CA 1
ATOM 750 C C . TYR A 1 96 ? -3.397 -8.460 -0.753 1.00 94.12 96 TYR A C 1
ATOM 752 O O . TYR A 1 96 ? -2.925 -7.327 -0.657 1.00 94.12 96 TYR A O 1
ATOM 760 N N . ASN A 1 97 ? -3.281 -9.182 -1.868 1.00 94.06 97 ASN A N 1
ATOM 761 C CA . ASN A 1 97 ? -2.710 -8.630 -3.094 1.00 94.06 97 ASN A CA 1
ATOM 762 C C . ASN A 1 97 ? -3.815 -8.273 -4.092 1.00 94.06 97 ASN A C 1
ATOM 764 O O . ASN A 1 97 ? -4.509 -9.147 -4.609 1.00 94.06 97 ASN A O 1
ATOM 768 N N . PHE A 1 98 ? -3.953 -6.981 -4.379 1.00 91.31 98 PHE A N 1
ATOM 769 C CA . PHE A 1 98 ? -4.808 -6.475 -5.447 1.00 91.31 98 PHE A CA 1
ATOM 770 C C . PHE A 1 98 ? -3.930 -5.894 -6.544 1.00 91.31 98 PHE A C 1
ATOM 772 O O . PHE A 1 98 ? -3.491 -4.752 -6.450 1.00 91.31 98 PHE A O 1
ATOM 779 N N . ALA A 1 99 ? -3.689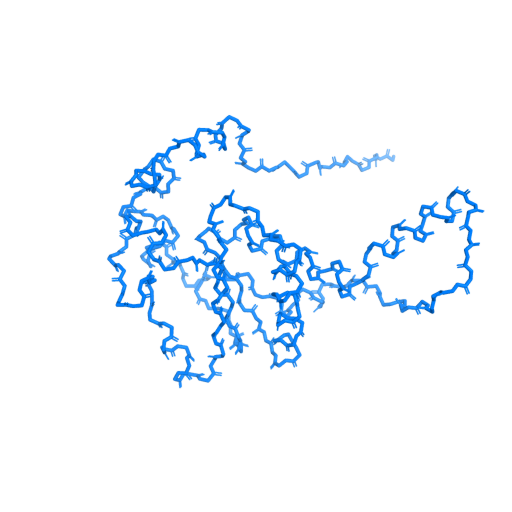 -6.671 -7.597 1.00 86.06 99 ALA A N 1
ATOM 780 C CA . ALA A 1 99 ? -2.890 -6.217 -8.726 1.00 86.06 99 ALA A CA 1
ATOM 781 C C . ALA A 1 99 ? -3.530 -4.980 -9.383 1.00 86.06 99 ALA A C 1
ATOM 783 O O . ALA A 1 99 ? -4.514 -5.074 -10.122 1.00 86.06 99 ALA A O 1
ATOM 784 N N . TRP A 1 100 ? -2.955 -3.807 -9.119 1.00 81.62 100 TRP A N 1
ATOM 785 C CA . TRP A 1 100 ? -3.322 -2.550 -9.753 1.00 81.62 100 TRP A CA 1
ATOM 786 C C . TRP A 1 100 ? -2.123 -2.080 -10.558 1.00 81.62 100 TRP A C 1
ATOM 788 O O . TRP A 1 100 ? -1.145 -1.599 -9.994 1.00 81.62 100 TRP A O 1
ATOM 798 N N . LYS A 1 101 ? -2.207 -2.209 -11.887 1.00 76.50 101 LYS A N 1
ATOM 799 C CA . LYS A 1 101 ? -1.140 -1.809 -12.813 1.00 76.50 101 LYS A CA 1
ATOM 800 C C . LYS A 1 101 ? -0.605 -0.413 -12.482 1.00 76.50 101 LYS A C 1
ATOM 802 O O . LYS A 1 101 ? -1.383 0.541 -12.400 1.00 76.50 101 LYS A O 1
ATOM 807 N N . ASP A 1 102 ? 0.713 -0.293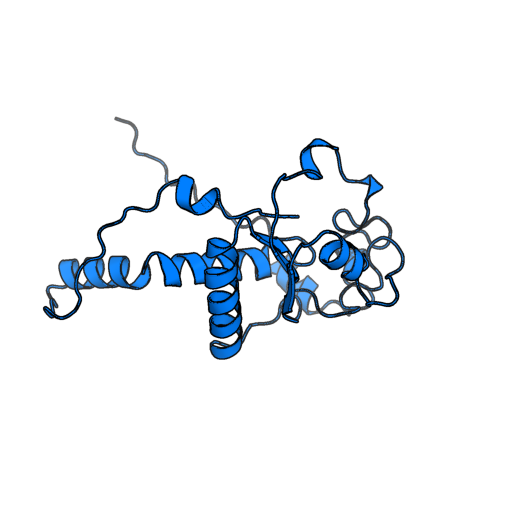 -12.341 1.00 63.06 102 ASP A N 1
ATOM 808 C CA . ASP A 1 102 ? 1.350 0.997 -12.084 1.00 63.06 102 ASP A CA 1
ATOM 809 C C . ASP A 1 102 ? 1.011 2.012 -13.192 1.00 63.06 102 ASP A C 1
ATOM 811 O O . ASP A 1 102 ? 1.003 1.680 -14.380 1.00 63.06 102 ASP A O 1
ATOM 815 N N . TYR A 1 103 ? 0.650 3.235 -12.789 1.00 60.00 103 TYR A N 1
ATOM 816 C CA . TYR A 1 103 ? 0.112 4.301 -13.657 1.00 60.00 103 TYR A CA 1
ATOM 817 C C . TYR A 1 103 ? -1.181 3.976 -14.442 1.00 60.00 103 TYR A C 1
ATOM 819 O O . TYR A 1 103 ? -1.588 4.770 -15.300 1.00 60.00 103 TYR A O 1
ATOM 827 N N . GLY A 1 104 ? -1.830 2.842 -14.168 1.00 64.62 104 GLY A N 1
ATOM 828 C CA . GLY A 1 104 ? -3.114 2.452 -14.749 1.00 64.62 104 GLY A CA 1
ATOM 829 C C . GLY A 1 104 ? -4.313 2.904 -13.915 1.00 64.62 104 GLY A C 1
ATOM 830 O O . GLY A 1 104 ? -4.197 3.158 -12.716 1.00 64.62 104 GLY A O 1
ATOM 831 N N . ASP A 1 105 ? -5.483 2.953 -14.545 1.00 70.94 105 ASP A N 1
ATOM 832 C CA . ASP A 1 105 ? -6.746 3.240 -13.866 1.00 70.94 105 ASP A CA 1
ATOM 833 C C . ASP A 1 105 ? -7.364 1.944 -13.319 1.00 70.94 105 ASP A C 1
ATOM 835 O O . ASP A 1 105 ? -7.409 0.923 -14.011 1.00 70.94 105 ASP A O 1
ATOM 839 N N . ALA A 1 106 ? -7.862 1.972 -12.081 1.00 73.75 106 ALA A N 1
ATOM 840 C CA . ALA A 1 106 ? -8.702 0.895 -11.566 1.00 73.75 106 ALA A CA 1
ATOM 841 C C . ALA A 1 106 ? -10.123 1.030 -12.124 1.00 73.75 106 ALA A C 1
ATOM 843 O O . ALA A 1 106 ? -10.671 2.130 -12.218 1.00 73.75 106 ALA A O 1
ATOM 844 N N . THR A 1 107 ? -10.764 -0.096 -12.439 1.00 81.31 107 THR A N 1
ATOM 845 C CA . THR A 1 107 ? -12.202 -0.092 -12.730 1.00 81.31 107 THR A CA 1
ATOM 846 C C . THR A 1 107 ? -12.980 0.270 -11.466 1.00 81.31 107 THR A C 1
ATOM 848 O O . THR A 1 107 ? -12.559 -0.065 -10.358 1.00 81.31 107 THR A O 1
ATOM 851 N N . LEU A 1 108 ? -14.151 0.901 -11.610 1.00 77.44 108 LEU A N 1
ATOM 852 C CA . LEU A 1 108 ? -15.015 1.216 -10.464 1.00 77.44 108 LEU A CA 1
ATOM 853 C C . LEU A 1 108 ? -15.324 -0.034 -9.624 1.00 77.44 108 LEU A C 1
ATOM 855 O O . LEU A 1 108 ? -15.278 0.016 -8.400 1.00 77.44 108 LEU A O 1
ATOM 859 N N . VAL A 1 109 ? -15.589 -1.169 -10.279 1.00 80.25 109 VAL A N 1
ATOM 860 C CA . VAL A 1 109 ? -15.847 -2.451 -9.606 1.00 80.25 109 VAL A CA 1
ATOM 861 C C . VAL A 1 109 ? -14.613 -2.934 -8.841 1.00 80.25 109 VAL A C 1
ATOM 863 O O . VAL A 1 109 ? -14.733 -3.323 -7.682 1.00 80.25 109 VAL A O 1
ATOM 866 N N . GLY A 1 110 ? -13.426 -2.870 -9.452 1.00 83.50 110 GLY A N 1
ATOM 867 C CA . GLY A 1 110 ? -12.172 -3.230 -8.788 1.00 83.50 110 GLY A CA 1
ATOM 868 C C . GLY A 1 110 ? -11.900 -2.354 -7.567 1.00 83.50 110 GLY A C 1
ATOM 869 O O . GLY A 1 110 ? -11.590 -2.864 -6.492 1.00 83.50 110 GLY A O 1
ATOM 870 N N . LEU A 1 111 ? -12.110 -1.045 -7.703 1.00 84.94 111 LEU A N 1
ATOM 871 C CA . LEU A 1 111 ? -11.946 -0.075 -6.624 1.00 84.94 111 LEU A CA 1
ATOM 872 C C . LEU A 1 111 ? -12.928 -0.321 -5.473 1.00 84.94 111 LEU A C 1
ATOM 874 O O . LEU A 1 111 ? -12.517 -0.346 -4.317 1.00 84.94 111 LEU A O 1
ATOM 878 N N . LEU A 1 112 ? -14.204 -0.575 -5.775 1.00 84.81 112 LEU A N 1
ATOM 879 C CA . LEU A 1 112 ? -15.214 -0.907 -4.767 1.00 84.81 112 LEU A CA 1
ATOM 880 C C . LEU A 1 112 ? -14.893 -2.211 -4.030 1.00 84.81 112 LEU A C 1
ATOM 882 O O . LEU A 1 112 ? -15.086 -2.282 -2.818 1.00 84.81 112 LEU A O 1
ATOM 886 N N . ASN A 1 113 ? -14.390 -3.230 -4.728 1.00 88.94 113 ASN A N 1
ATOM 887 C CA . ASN A 1 113 ? -13.974 -4.481 -4.094 1.00 88.94 113 ASN A CA 1
ATOM 888 C C . ASN A 1 113 ? -12.810 -4.250 -3.119 1.00 88.94 113 ASN A C 1
ATOM 890 O O . ASN A 1 113 ? -12.883 -4.700 -1.976 1.00 88.94 113 ASN A O 1
ATOM 894 N N . MET A 1 114 ? -11.790 -3.485 -3.527 1.00 92.56 114 MET A N 1
ATOM 895 C CA . MET A 1 114 ? -10.670 -3.119 -2.650 1.00 92.56 114 MET A CA 1
ATOM 896 C C . MET A 1 114 ? -11.133 -2.310 -1.435 1.00 92.56 114 MET A C 1
ATOM 898 O O . MET A 1 114 ? -10.732 -2.609 -0.314 1.00 92.56 114 MET A O 1
ATOM 902 N N . VAL A 1 115 ? -12.015 -1.323 -1.630 1.00 90.62 115 VAL A N 1
ATOM 903 C CA . VAL A 1 115 ? -12.561 -0.499 -0.538 1.00 90.62 115 VAL A CA 1
ATOM 904 C C . VAL A 1 115 ? -13.361 -1.339 0.459 1.00 90.62 115 VAL A C 1
ATOM 906 O O . VAL A 1 115 ? -13.250 -1.107 1.659 1.00 90.62 115 VAL A O 1
ATOM 909 N N . LYS A 1 116 ? -14.129 -2.336 0.002 1.00 90.56 116 LYS A N 1
ATOM 910 C CA . LYS A 1 116 ? -14.857 -3.252 0.896 1.00 90.56 116 LYS A CA 1
ATOM 911 C C . LYS A 1 116 ? -13.913 -4.093 1.750 1.00 90.56 116 LYS A C 1
ATOM 913 O O . LYS A 1 116 ? -14.134 -4.202 2.953 1.00 90.56 116 LYS A O 1
ATOM 918 N N . VAL A 1 117 ? -12.864 -4.657 1.145 1.00 93.75 117 VAL A N 1
ATOM 919 C CA . VAL A 1 117 ? -11.853 -5.423 1.891 1.00 93.75 117 VAL A CA 1
ATOM 920 C C . VAL A 1 117 ? -11.113 -4.526 2.873 1.00 93.75 117 VAL A C 1
ATOM 922 O O . VAL A 1 117 ? -10.950 -4.904 4.026 1.00 93.75 117 VAL A O 1
ATOM 925 N N . LEU A 1 118 ? -10.743 -3.314 2.459 1.00 92.19 118 LEU A N 1
ATOM 926 C CA . LEU A 1 118 ? -10.127 -2.328 3.341 1.00 92.19 118 LEU A CA 1
ATOM 927 C C . LEU A 1 118 ? -11.040 -1.960 4.519 1.00 92.19 118 LEU A C 1
ATOM 929 O O . LEU A 1 118 ? -10.583 -1.918 5.657 1.00 92.19 118 LEU A O 1
ATOM 933 N N . ALA A 1 119 ? -12.331 -1.741 4.266 1.00 89.19 119 ALA A N 1
ATOM 934 C CA . ALA A 1 119 ? -13.290 -1.417 5.314 1.00 89.19 119 ALA A CA 1
ATOM 935 C C . ALA A 1 119 ? -13.424 -2.534 6.352 1.00 89.19 119 ALA A C 1
ATOM 937 O O . ALA A 1 119 ? -13.470 -2.239 7.541 1.00 89.19 119 ALA A O 1
ATOM 938 N N . PHE A 1 120 ? -13.423 -3.795 5.917 1.00 91.06 120 PHE A N 1
ATOM 939 C CA . PHE A 1 120 ? -13.375 -4.940 6.824 1.00 91.06 120 PHE A CA 1
ATOM 940 C C . PHE A 1 120 ? -12.027 -5.043 7.558 1.00 91.06 120 PHE A C 1
ATOM 942 O O . PHE A 1 120 ? -11.985 -5.193 8.770 1.00 91.06 120 PHE A O 1
ATOM 949 N N . ALA A 1 121 ? -10.901 -4.899 6.861 1.00 90.94 121 ALA A N 1
ATOM 950 C CA . ALA A 1 121 ? -9.580 -5.036 7.472 1.00 90.94 121 ALA A CA 1
ATOM 951 C C . ALA A 1 121 ? -9.336 -4.017 8.604 1.00 90.94 121 ALA A C 1
ATOM 953 O O . ALA A 1 121 ? -8.681 -4.346 9.591 1.00 90.94 121 ALA A O 1
ATOM 954 N N . ILE A 1 122 ? -9.902 -2.811 8.489 1.00 87.88 122 ILE A N 1
ATOM 955 C CA . ILE A 1 122 ? -9.839 -1.768 9.525 1.00 87.88 122 ILE A CA 1
ATOM 956 C C . ILE A 1 122 ? -10.633 -2.141 10.781 1.00 87.88 122 ILE A C 1
ATOM 958 O O . ILE A 1 122 ? -10.249 -1.725 11.874 1.00 87.88 122 ILE A O 1
ATOM 962 N N . THR A 1 123 ? -11.719 -2.918 10.667 1.00 86.81 123 THR A N 1
ATOM 963 C CA . THR A 1 123 ? -12.457 -3.382 11.857 1.00 86.81 123 THR A CA 1
ATOM 964 C C . THR A 1 123 ? -11.675 -4.430 12.641 1.00 86.81 123 THR A C 1
ATOM 966 O O . THR A 1 123 ? -11.837 -4.521 13.853 1.00 86.81 123 THR A O 1
ATOM 969 N N . GLU A 1 124 ? -10.791 -5.168 11.967 1.00 89.12 124 GLU A N 1
ATOM 970 C CA . GLU A 1 124 ? -9.942 -6.197 12.576 1.00 89.12 124 GLU A CA 1
ATOM 971 C C . GLU A 1 124 ? -8.649 -5.637 13.194 1.00 89.12 124 GLU A C 1
ATOM 973 O O . GLU A 1 124 ? -8.035 -6.279 14.048 1.00 89.12 124 GLU A O 1
ATOM 978 N N . GLY A 1 125 ? -8.202 -4.449 12.775 1.00 86.19 125 GLY A N 1
ATOM 979 C CA . GLY A 1 125 ? -7.011 -3.803 13.320 1.00 86.19 125 GLY A CA 1
ATOM 980 C C . GLY A 1 125 ? -6.356 -2.817 12.357 1.00 86.19 125 GLY A C 1
ATOM 981 O O . GLY A 1 125 ? -6.961 -2.343 11.399 1.00 86.19 125 GLY A O 1
ATOM 982 N N . ARG A 1 126 ? -5.085 -2.486 12.614 1.00 85.50 126 ARG A N 1
ATOM 983 C CA . ARG A 1 126 ? -4.344 -1.533 11.777 1.00 85.50 126 ARG A CA 1
ATOM 984 C C . ARG A 1 126 ? -4.006 -2.152 10.427 1.00 85.50 126 ARG A C 1
ATOM 986 O O . ARG A 1 126 ? -3.544 -3.295 10.367 1.00 85.50 126 ARG A O 1
ATOM 993 N N . VAL A 1 127 ? -4.186 -1.379 9.361 1.00 89.12 127 VAL A N 1
ATOM 994 C CA . VAL A 1 127 ? -3.949 -1.838 7.988 1.00 89.12 127 VAL A CA 1
ATOM 995 C C . VAL A 1 127 ? -2.809 -1.052 7.363 1.00 89.12 127 VAL A C 1
ATOM 997 O O . VAL A 1 127 ? -2.861 0.177 7.312 1.00 89.12 127 VAL A O 1
ATOM 1000 N N . ALA A 1 128 ? -1.806 -1.770 6.865 1.00 89.50 128 ALA A N 1
ATOM 1001 C CA . ALA A 1 128 ? -0.747 -1.233 6.027 1.00 89.50 128 ALA A CA 1
ATOM 1002 C C . ALA A 1 128 ? -1.152 -1.334 4.552 1.00 89.50 128 ALA A C 1
ATOM 1004 O O . ALA A 1 128 ? -1.508 -2.412 4.086 1.00 89.50 128 ALA A O 1
ATOM 1005 N N . ILE A 1 129 ? -1.113 -0.231 3.808 1.00 88.88 129 ILE A N 1
ATOM 1006 C CA . ILE A 1 129 ? -1.430 -0.218 2.370 1.00 88.88 129 ILE A CA 1
ATOM 1007 C C . ILE A 1 129 ? -0.230 0.342 1.623 1.00 88.88 129 ILE A C 1
ATOM 1009 O O . ILE A 1 129 ? 0.186 1.462 1.913 1.00 88.88 129 ILE A O 1
ATOM 1013 N N . HIS A 1 130 ? 0.274 -0.384 0.628 1.00 87.56 130 HIS A N 1
ATOM 1014 C CA . HIS A 1 130 ? 1.402 0.086 -0.167 1.00 87.56 130 HIS A CA 1
ATOM 1015 C C . HIS A 1 130 ? 1.251 -0.245 -1.658 1.00 87.56 130 HIS A C 1
ATOM 1017 O O . HIS A 1 130 ? 0.483 -1.112 -2.080 1.00 87.56 130 HIS A O 1
ATOM 1023 N N . CYS A 1 131 ? 1.996 0.500 -2.467 1.00 86.94 131 CYS A N 1
ATOM 1024 C CA . CYS A 1 131 ? 2.286 0.174 -3.858 1.00 86.94 131 CYS A CA 1
ATOM 1025 C C . CYS A 1 131 ? 3.812 0.186 -4.016 1.00 86.94 131 CYS A C 1
ATOM 1027 O O . CYS A 1 131 ? 4.500 -0.178 -3.072 1.00 86.94 131 CYS A O 1
ATOM 1029 N N . HIS A 1 132 ? 4.360 0.627 -5.146 1.00 82.62 132 HIS A N 1
ATOM 1030 C CA . HIS A 1 132 ? 5.811 0.785 -5.259 1.00 82.62 132 HIS A CA 1
ATOM 1031 C C . HIS A 1 132 ? 6.368 1.962 -4.447 1.00 82.62 132 HIS A C 1
ATOM 1033 O O . HIS A 1 132 ? 7.269 1.796 -3.642 1.00 82.62 132 HIS A O 1
ATOM 1039 N N . ALA A 1 133 ? 5.822 3.167 -4.635 1.00 77.06 133 ALA A N 1
ATOM 1040 C CA . ALA A 1 133 ? 6.266 4.361 -3.905 1.00 77.06 133 ALA A CA 1
ATOM 1041 C C . ALA A 1 133 ? 5.317 4.759 -2.760 1.00 77.06 133 ALA A C 1
ATOM 1043 O O . ALA A 1 133 ? 5.520 5.794 -2.139 1.00 77.06 133 ALA A O 1
ATOM 1044 N N . GLY A 1 134 ? 4.216 4.023 -2.566 1.00 74.69 134 GLY A N 1
ATOM 1045 C CA . GLY A 1 134 ? 3.169 4.329 -1.581 1.00 74.69 134 GLY A CA 1
ATOM 1046 C C . GLY A 1 134 ? 2.421 5.658 -1.787 1.00 74.69 134 GLY A C 1
ATOM 1047 O O . GLY A 1 134 ? 1.769 6.142 -0.868 1.00 74.69 134 GLY A O 1
ATOM 1048 N N . LEU A 1 135 ? 2.496 6.270 -2.978 1.00 73.94 135 LEU A N 1
ATOM 1049 C CA . LEU A 1 135 ? 1.917 7.595 -3.254 1.00 73.94 135 LEU A CA 1
ATOM 1050 C C . LEU A 1 135 ? 0.589 7.522 -4.026 1.00 73.94 135 LEU A C 1
ATOM 1052 O O . LEU A 1 135 ? -0.464 7.855 -3.492 1.00 73.94 135 LEU A O 1
ATOM 1056 N N . GLY A 1 136 ? 0.632 7.098 -5.295 1.00 81.19 136 GLY A N 1
ATOM 1057 C CA . GLY A 1 136 ? -0.505 7.193 -6.221 1.00 81.19 136 GLY A CA 1
ATOM 1058 C C . GLY A 1 136 ? -1.643 6.223 -5.899 1.00 81.19 136 GLY A C 1
ATOM 1059 O O . GLY A 1 136 ? -2.670 6.624 -5.362 1.00 81.19 136 GLY A O 1
ATOM 1060 N N . ARG A 1 137 ? -1.456 4.936 -6.221 1.00 85.56 137 ARG A N 1
ATOM 1061 C CA . ARG A 1 137 ? -2.457 3.868 -6.009 1.00 85.56 137 ARG A CA 1
ATOM 1062 C C . ARG A 1 137 ? -2.915 3.793 -4.547 1.00 85.56 137 ARG A C 1
ATOM 1064 O O . ARG A 1 137 ? -4.113 3.771 -4.278 1.00 85.56 137 ARG A O 1
ATOM 1071 N N . THR A 1 138 ? -1.961 3.853 -3.615 1.00 86.31 138 THR A N 1
ATOM 1072 C CA . THR A 1 138 ? -2.222 3.891 -2.169 1.00 86.31 138 THR A CA 1
ATOM 1073 C C . THR A 1 138 ? -3.101 5.079 -1.782 1.00 86.31 138 THR A C 1
ATOM 1075 O O . THR A 1 138 ? -4.137 4.895 -1.147 1.00 86.31 138 THR A O 1
ATOM 1078 N N . GLY A 1 139 ? -2.739 6.292 -2.216 1.00 85.06 139 GLY A N 1
ATOM 1079 C CA . GLY A 1 139 ? -3.508 7.500 -1.926 1.00 85.06 139 GLY A CA 1
ATOM 1080 C C . GLY A 1 139 ? -4.919 7.463 -2.512 1.00 85.06 139 GLY A C 1
ATOM 1081 O O . GLY A 1 139 ? -5.866 7.848 -1.829 1.00 85.06 139 GLY A O 1
ATOM 1082 N N . VAL A 1 140 ? -5.086 6.948 -3.738 1.00 85.88 140 VAL A N 1
ATOM 1083 C CA . VAL A 1 140 ? -6.413 6.795 -4.360 1.00 85.88 140 VAL A CA 1
ATOM 1084 C C . VAL A 1 140 ? -7.275 5.813 -3.570 1.00 85.88 140 VAL A C 1
ATOM 1086 O O . VAL A 1 140 ? -8.419 6.139 -3.266 1.00 85.88 140 VAL A O 1
ATOM 1089 N N . LEU A 1 141 ? -6.747 4.647 -3.182 1.00 86.56 141 LEU A N 1
ATOM 1090 C CA . LEU A 1 141 ? -7.517 3.672 -2.405 1.00 86.56 141 LEU A CA 1
ATOM 1091 C C . LEU A 1 141 ? -7.961 4.244 -1.048 1.00 86.56 141 LEU A C 1
ATOM 1093 O O . LEU A 1 141 ? -9.125 4.096 -0.672 1.00 86.56 141 LEU A O 1
ATOM 1097 N N . ILE A 1 142 ? -7.069 4.953 -0.350 1.00 86.31 142 ILE A N 1
ATOM 1098 C CA . ILE A 1 142 ? -7.398 5.620 0.917 1.00 86.31 142 ILE A CA 1
ATOM 1099 C C . ILE A 1 142 ? -8.448 6.706 0.695 1.00 86.31 142 ILE A C 1
ATOM 1101 O O . ILE A 1 142 ? -9.437 6.748 1.421 1.00 86.31 142 ILE A O 1
ATOM 1105 N N . ALA A 1 143 ? -8.298 7.547 -0.330 1.00 84.75 143 ALA A N 1
ATOM 1106 C CA . ALA A 1 143 ? -9.282 8.577 -0.653 1.00 84.75 143 ALA A CA 1
ATOM 1107 C C . ALA A 1 143 ? -10.663 7.971 -0.951 1.00 84.75 143 ALA A C 1
ATOM 1109 O O . ALA A 1 143 ? -11.677 8.466 -0.457 1.00 84.75 143 ALA A O 1
ATOM 1110 N N . CYS A 1 144 ? -10.717 6.870 -1.701 1.00 86.31 144 CYS A N 1
ATOM 1111 C CA . CYS A 1 144 ? -11.961 6.168 -2.000 1.00 86.31 144 CYS A CA 1
ATOM 1112 C C . CYS A 1 144 ? -12.598 5.554 -0.755 1.00 86.31 144 CYS A C 1
ATOM 1114 O O . CYS A 1 144 ? -13.815 5.647 -0.598 1.00 86.31 144 CYS A O 1
ATOM 1116 N N . TYR A 1 145 ? -11.799 4.995 0.155 1.00 86.44 145 TYR A N 1
ATOM 1117 C CA . TYR A 1 145 ? -12.300 4.566 1.454 1.00 86.44 145 TYR A CA 1
ATOM 1118 C C . TYR A 1 145 ? -12.840 5.740 2.271 1.00 86.44 145 TYR A C 1
ATOM 1120 O O . TYR A 1 145 ? -13.927 5.634 2.826 1.00 86.44 145 TYR A O 1
ATOM 1128 N N . LEU A 1 146 ? -12.127 6.867 2.334 1.00 81.69 146 LEU A N 1
ATOM 1129 C CA . LEU A 1 146 ? -12.588 8.042 3.075 1.00 81.69 146 LEU A CA 1
ATOM 1130 C C . LEU A 1 146 ? -13.925 8.531 2.515 1.00 81.69 146 LEU A C 1
ATOM 1132 O O . LEU A 1 146 ? -14.850 8.795 3.276 1.00 81.69 146 LEU A O 1
ATOM 1136 N N . VAL A 1 147 ? -14.076 8.574 1.191 1.00 82.25 147 VAL A N 1
ATOM 1137 C CA . VAL A 1 147 ? -15.353 8.906 0.546 1.00 82.25 147 VAL A CA 1
ATOM 1138 C C . VAL A 1 147 ? -16.448 7.895 0.894 1.00 82.25 147 VAL A C 1
ATOM 1140 O O . VAL A 1 147 ? -17.565 8.312 1.202 1.00 82.25 147 VAL A O 1
ATOM 1143 N N . TYR A 1 148 ? -16.137 6.598 0.864 1.00 82.38 148 TYR A N 1
ATOM 1144 C CA . TYR A 1 148 ? -17.067 5.512 1.178 1.00 82.38 148 TYR A CA 1
ATOM 1145 C C . TYR A 1 148 ? -17.533 5.546 2.643 1.00 82.38 148 TYR A C 1
ATOM 1147 O O . TYR A 1 148 ? -18.734 5.526 2.909 1.00 82.38 148 TYR A O 1
ATOM 1155 N N . SER A 1 149 ? -16.598 5.661 3.584 1.00 75.50 149 SER A N 1
ATOM 1156 C CA . SER A 1 149 ? -16.850 5.570 5.026 1.00 75.50 149 SER A CA 1
ATOM 1157 C C . SER A 1 149 ? -17.402 6.861 5.617 1.00 75.50 149 SER A C 1
ATOM 1159 O O . SER A 1 149 ? -18.321 6.823 6.430 1.00 75.50 149 SER A O 1
ATOM 1161 N N . LEU A 1 150 ? -16.892 8.016 5.185 1.00 65.62 150 LEU A N 1
ATOM 1162 C CA . LEU A 1 150 ? -17.340 9.322 5.683 1.00 65.62 150 LEU A CA 1
ATOM 1163 C C . LEU A 1 150 ? -18.521 9.875 4.886 1.00 65.62 150 LEU A C 1
ATOM 1165 O O . LEU A 1 150 ? -19.017 10.959 5.191 1.00 65.62 150 LEU A O 1
ATOM 1169 N N . ARG A 1 151 ? -18.945 9.165 3.831 1.00 67.38 151 ARG A N 1
ATOM 1170 C CA . ARG A 1 151 ? -19.952 9.634 2.875 1.00 67.38 151 ARG A CA 1
ATOM 1171 C C . ARG A 1 151 ? -19.650 11.075 2.428 1.00 67.38 151 ARG A C 1
ATOM 1173 O O . ARG A 1 151 ? -20.547 11.907 2.372 1.00 67.38 151 ARG A O 1
ATOM 1180 N N . ILE A 1 152 ? -18.391 11.419 2.126 1.00 58.94 152 ILE A N 1
ATOM 1181 C CA . ILE A 1 152 ? -17.999 12.813 1.802 1.00 58.94 152 ILE A CA 1
ATOM 1182 C C . ILE A 1 152 ? -18.767 13.351 0.588 1.00 58.94 152 ILE A C 1
ATOM 1184 O O . ILE A 1 152 ? -19.123 14.527 0.557 1.00 58.94 152 ILE A O 1
ATOM 1188 N N . VAL A 1 153 ? -19.101 12.490 -0.379 1.00 55.59 153 VAL A N 1
ATOM 1189 C CA . VAL A 1 153 ? -19.973 12.865 -1.503 1.00 55.59 153 VAL A CA 1
ATOM 1190 C C . VAL A 1 153 ? -21.375 13.214 -1.008 1.00 55.59 153 VAL A C 1
ATOM 1192 O O . VAL A 1 153 ? -21.944 14.175 -1.499 1.00 55.59 153 VAL A O 1
ATOM 1195 N N . HIS A 1 154 ? -21.897 12.536 0.017 1.00 52.25 154 HIS A N 1
ATOM 1196 C CA . HIS A 1 154 ? -23.150 12.935 0.654 1.00 52.25 154 HIS A CA 1
ATOM 1197 C C . HIS A 1 154 ? -23.029 14.315 1.295 1.00 52.25 154 HIS A C 1
ATOM 1199 O O . HIS A 1 154 ? -23.874 15.145 1.028 1.00 52.25 154 HIS A O 1
ATOM 1205 N N . TRP A 1 155 ? -21.972 14.621 2.054 1.00 49.59 155 TRP A N 1
ATOM 1206 C CA . TRP A 1 155 ? -21.823 15.950 2.668 1.00 49.59 155 TRP A CA 1
ATOM 1207 C C . TRP A 1 155 ? -21.628 17.073 1.641 1.00 49.59 155 TRP A C 1
ATOM 1209 O O . TRP A 1 155 ? -22.194 18.151 1.800 1.00 49.59 155 TRP A O 1
ATOM 1219 N N . ILE A 1 156 ? -20.856 16.840 0.577 1.00 57.75 156 ILE A N 1
ATOM 1220 C CA . ILE A 1 156 ? -20.653 17.827 -0.492 1.00 57.75 156 ILE A CA 1
ATOM 1221 C C . ILE A 1 156 ? -21.931 17.984 -1.322 1.00 57.75 156 ILE A C 1
ATOM 1223 O O . ILE A 1 156 ? -22.353 19.113 -1.544 1.00 57.75 156 ILE A O 1
ATOM 1227 N N . CYS A 1 157 ? -22.589 16.893 -1.723 1.00 50.62 157 CYS A N 1
ATOM 1228 C CA . CYS A 1 157 ? -23.874 16.950 -2.418 1.00 50.62 157 CYS A CA 1
ATOM 1229 C C . CYS A 1 157 ? -24.968 17.542 -1.528 1.00 50.62 157 CYS A C 1
ATOM 1231 O O . CYS A 1 157 ? -25.703 18.385 -2.002 1.00 50.62 157 CYS A O 1
ATOM 1233 N N . GLU A 1 158 ? -25.049 17.208 -0.242 1.00 57.25 158 GLU A N 1
ATOM 1234 C CA . GLU A 1 158 ? -26.000 17.794 0.709 1.00 57.25 158 GLU A CA 1
ATOM 1235 C C . GLU A 1 158 ? -25.745 19.295 0.866 1.00 57.25 158 GLU A C 1
ATOM 1237 O O . GLU A 1 158 ? -26.688 20.081 0.869 1.00 57.25 158 GLU A O 1
ATOM 1242 N N . ARG A 1 159 ? -24.482 19.732 0.957 1.00 54.56 159 ARG A N 1
ATOM 1243 C CA . ARG A 1 159 ? -24.138 21.159 1.040 1.00 54.56 159 ARG A CA 1
ATOM 1244 C C . ARG A 1 159 ? -24.401 21.889 -0.273 1.00 54.56 159 ARG A C 1
ATOM 1246 O O . ARG A 1 159 ? -24.934 22.989 -0.220 1.00 54.56 159 ARG A O 1
ATOM 1253 N N . ILE A 1 160 ? -24.107 21.289 -1.426 1.00 57.09 160 ILE A N 1
ATOM 1254 C CA . ILE A 1 160 ? -24.437 21.845 -2.747 1.00 57.09 160 ILE A CA 1
ATOM 1255 C C . ILE A 1 160 ? -25.958 21.900 -2.935 1.00 57.09 160 ILE A C 1
ATOM 1257 O O . ILE A 1 160 ? -26.473 22.945 -3.294 1.00 57.09 160 ILE A O 1
ATOM 1261 N N . LEU A 1 161 ? -26.701 20.842 -2.611 1.00 55.28 161 LEU A N 1
ATOM 1262 C CA . LEU A 1 161 ? -28.165 20.802 -2.689 1.00 55.28 161 LEU A CA 1
ATOM 1263 C C . LEU A 1 161 ? -28.815 21.789 -1.706 1.00 55.28 161 LEU A C 1
ATOM 1265 O O . LEU A 1 161 ? -29.797 22.431 -2.069 1.00 55.28 161 LEU A O 1
ATOM 1269 N N . LYS A 1 162 ? -28.244 21.989 -0.505 1.00 55.81 162 LYS A N 1
ATOM 1270 C CA . LYS A 1 162 ? -28.638 23.066 0.428 1.00 55.81 162 LYS A CA 1
ATOM 1271 C C . LYS A 1 162 ? -28.350 24.458 -0.140 1.00 55.81 162 LYS A C 1
ATOM 1273 O O . LYS A 1 162 ? -29.175 25.347 0.031 1.00 55.81 162 LYS A O 1
ATOM 1278 N N . LEU A 1 163 ? -27.213 24.654 -0.812 1.00 55.34 163 LEU A N 1
ATOM 1279 C CA . LEU A 1 163 ? -26.853 25.925 -1.457 1.00 55.34 163 LEU A CA 1
ATOM 1280 C C . LEU A 1 163 ? -27.688 26.204 -2.718 1.00 55.34 163 LEU A C 1
ATOM 1282 O O . LEU A 1 163 ? -27.955 27.361 -3.024 1.00 55.34 163 LEU A O 1
ATOM 1286 N N . CYS A 1 164 ? -28.114 25.161 -3.431 1.00 50.34 164 CYS A N 1
ATOM 1287 C CA . CYS A 1 164 ? -28.919 25.244 -4.651 1.00 50.34 164 CYS A CA 1
ATOM 1288 C C . CYS A 1 164 ? -30.437 25.203 -4.392 1.00 50.34 164 CYS A C 1
ATOM 1290 O O . CYS A 1 164 ? -31.204 25.387 -5.331 1.00 50.34 164 CYS A O 1
ATOM 1292 N N . GLY A 1 165 ? -30.883 24.970 -3.150 1.00 49.12 165 GLY A N 1
ATOM 1293 C CA . GLY A 1 165 ? -32.305 24.920 -2.785 1.00 49.12 165 GLY A CA 1
ATOM 1294 C C . GLY A 1 165 ? -33.054 23.660 -3.246 1.00 49.12 165 GLY A C 1
ATOM 1295 O O . GLY A 1 165 ? -34.278 23.676 -3.319 1.00 49.12 165 GLY A O 1
ATOM 1296 N N . CYS A 1 166 ? -32.349 22.568 -3.554 1.00 43.50 166 CYS A N 1
ATOM 1297 C CA . CYS A 1 166 ? -32.918 21.327 -4.099 1.00 43.50 166 CYS A CA 1
ATOM 1298 C C . CYS A 1 166 ? -32.968 20.197 -3.050 1.00 43.50 166 CYS A C 1
ATOM 1300 O O . CYS A 1 166 ? -32.472 19.099 -3.300 1.00 43.50 166 CYS A O 1
ATOM 1302 N N . TRP A 1 167 ? -33.492 20.465 -1.850 1.00 45.31 167 TRP A N 1
ATOM 1303 C CA . TRP A 1 167 ? -33.561 19.456 -0.782 1.00 45.31 167 TRP A CA 1
ATOM 1304 C C . TRP A 1 167 ? -34.603 18.371 -1.103 1.00 45.31 167 TRP A C 1
ATOM 1306 O O . TRP A 1 167 ? -35.748 18.692 -1.402 1.00 45.31 167 TRP A O 1
ATOM 1316 N N . ILE A 1 168 ? -34.200 17.098 -1.030 1.00 49.97 168 ILE A N 1
ATOM 1317 C CA . ILE A 1 168 ? -35.095 15.931 -1.012 1.00 49.97 168 ILE A CA 1
ATOM 1318 C C . ILE A 1 168 ? -34.829 15.203 0.314 1.00 49.97 168 ILE A C 1
ATOM 1320 O O . ILE A 1 168 ? -33.696 14.796 0.578 1.00 49.97 168 ILE A O 1
ATOM 1324 N N . ASP A 1 169 ? -35.862 15.083 1.151 1.00 47.59 169 ASP A N 1
ATOM 1325 C CA . ASP A 1 169 ? -35.846 14.565 2.531 1.00 47.59 169 ASP A CA 1
ATOM 1326 C C . ASP A 1 169 ? -35.649 13.030 2.648 1.00 47.59 169 ASP A C 1
ATOM 1328 O O . ASP A 1 169 ? -36.396 12.366 3.362 1.00 47.59 169 ASP A O 1
ATOM 1332 N N . GLU A 1 170 ? -34.669 12.416 1.974 1.00 46.84 170 GLU A N 1
ATOM 1333 C CA . GLU A 1 170 ? -34.555 10.940 1.971 1.00 46.84 170 GLU A CA 1
ATOM 1334 C C . GLU A 1 170 ? -33.181 10.350 2.319 1.00 46.84 170 GLU A C 1
ATOM 1336 O O . GLU A 1 170 ? -32.861 9.272 1.846 1.00 46.84 170 GLU A O 1
ATOM 1341 N N . PHE A 1 171 ? -32.363 10.943 3.199 1.00 46.53 171 PHE A N 1
ATOM 1342 C CA . PHE A 1 171 ? -31.267 10.161 3.809 1.00 46.53 171 PHE A CA 1
ATOM 1343 C C . PHE A 1 171 ? -31.000 10.544 5.275 1.00 46.53 171 PHE A C 1
ATOM 1345 O O . PHE A 1 171 ? -30.758 11.715 5.569 1.00 46.53 171 PHE A O 1
ATOM 1352 N N . PRO A 1 172 ? -31.007 9.582 6.224 1.00 44.56 172 PRO A N 1
ATOM 1353 C CA . PRO A 1 172 ? -30.744 9.878 7.626 1.00 44.56 172 PRO A CA 1
ATOM 1354 C C . PRO A 1 172 ? -29.280 10.319 7.824 1.00 44.56 172 PRO A C 1
ATOM 1356 O O . PRO A 1 172 ? -28.359 9.636 7.353 1.00 44.56 172 PRO A O 1
ATOM 1359 N N . PRO A 1 173 ? -29.032 11.435 8.534 1.00 48.53 173 PRO A N 1
ATOM 1360 C CA . PRO A 1 173 ? -27.689 11.947 8.762 1.00 48.53 173 PRO A CA 1
ATOM 1361 C C . PRO A 1 173 ? -26.933 11.059 9.755 1.00 48.53 173 PRO A C 1
ATOM 1363 O O . PRO A 1 173 ? -27.294 10.966 10.927 1.00 48.53 173 PRO A O 1
ATOM 1366 N N . SER A 1 174 ? -25.827 10.450 9.323 1.00 52.88 174 SER A N 1
ATOM 1367 C CA . SER A 1 174 ? -24.777 10.021 10.253 1.00 52.88 174 SER A CA 1
ATOM 1368 C C . SER A 1 174 ? -23.823 11.200 10.457 1.00 52.88 174 SER A C 1
ATOM 1370 O O . SER A 1 174 ? -22.966 11.478 9.620 1.00 52.88 174 SER A O 1
ATOM 1372 N N . ASN A 1 175 ? -24.020 11.930 11.554 1.00 45.78 175 ASN A N 1
ATOM 1373 C CA . ASN A 1 175 ? -23.340 13.189 11.886 1.00 45.78 175 ASN A CA 1
ATOM 1374 C C . ASN A 1 175 ? -21.956 13.014 12.542 1.00 45.78 175 ASN A C 1
ATOM 1376 O O . ASN A 1 175 ? -21.545 13.860 13.330 1.00 45.78 175 ASN A O 1
ATOM 1380 N N . THR A 1 176 ? -21.220 11.938 12.268 1.00 52.06 176 THR A N 1
ATOM 1381 C CA . THR A 1 176 ? -19.877 11.759 12.841 1.00 52.06 176 THR A CA 1
ATOM 1382 C C . THR A 1 176 ? -18.851 12.603 12.073 1.00 52.06 176 THR A C 1
ATOM 1384 O O . THR A 1 176 ? -18.610 12.321 10.898 1.00 52.06 176 THR A O 1
ATOM 1387 N N . PRO A 1 177 ? -18.249 13.641 12.689 1.00 48.03 177 PRO A N 1
ATOM 1388 C CA . PRO A 1 177 ? -17.200 14.434 12.056 1.00 48.03 177 PRO A CA 1
ATOM 1389 C C . PRO A 1 177 ? -15.940 13.585 11.881 1.00 48.03 177 PRO A C 1
ATOM 1391 O O . PRO A 1 177 ? -15.608 12.798 12.763 1.00 48.03 177 PRO A O 1
ATOM 1394 N N . PHE A 1 178 ? -15.214 13.789 10.782 1.00 47.09 178 PHE A N 1
ATOM 1395 C CA . PHE A 1 178 ? -13.900 13.180 10.587 1.00 47.09 178 PHE A CA 1
ATOM 1396 C C . PHE A 1 178 ? -12.905 13.705 11.626 1.00 47.09 178 PHE A C 1
ATOM 1398 O O . PHE A 1 178 ? -12.720 14.917 11.772 1.00 47.09 178 PHE A O 1
ATOM 1405 N N . THR A 1 179 ? -12.246 12.795 12.332 1.00 52.41 179 THR A N 1
ATOM 1406 C CA . THR A 1 179 ? -11.239 13.102 13.349 1.00 52.41 179 THR A CA 1
ATOM 1407 C C . THR A 1 179 ? -9.903 12.457 12.987 1.00 52.41 179 THR A C 1
ATOM 1409 O O . THR A 1 179 ? -9.850 11.479 12.248 1.00 52.41 179 THR A O 1
ATOM 1412 N N . LYS A 1 180 ? -8.788 12.959 13.543 1.00 50.12 180 LYS A N 1
ATOM 1413 C CA . LYS A 1 180 ? -7.470 12.299 13.406 1.00 50.12 180 LYS A CA 1
ATOM 1414 C C . LYS A 1 180 ? -7.509 10.815 13.799 1.00 50.12 180 LYS A C 1
ATOM 1416 O O . LYS A 1 180 ? -6.778 10.029 13.211 1.00 50.12 180 LYS A O 1
ATOM 1421 N N . LYS A 1 181 ? -8.415 10.438 14.707 1.00 55.22 181 LYS A N 1
ATOM 1422 C CA . LYS A 1 181 ? -8.653 9.064 15.153 1.00 55.22 181 LYS A CA 1
ATOM 1423 C C . LYS A 1 181 ? -9.110 8.123 14.034 1.00 55.22 181 LYS A C 1
ATOM 1425 O O . LYS A 1 181 ? -8.775 6.947 14.057 1.00 55.22 181 LYS A O 1
ATOM 1430 N N . ASP A 1 182 ? -9.794 8.642 13.016 1.00 55.88 182 ASP A N 1
ATOM 1431 C CA . ASP A 1 182 ? -10.210 7.852 11.850 1.00 55.88 182 ASP A CA 1
ATOM 1432 C C . ASP A 1 182 ? -9.026 7.516 10.925 1.00 55.88 182 ASP A C 1
ATOM 1434 O O . ASP A 1 182 ? -9.070 6.529 10.191 1.00 55.88 182 ASP A O 1
ATOM 1438 N N . LEU A 1 183 ? -7.946 8.309 10.985 1.00 57.72 183 LEU A N 1
ATOM 1439 C CA . LEU A 1 183 ? -6.678 8.043 10.299 1.00 57.72 183 LEU A CA 1
ATOM 1440 C C . LEU A 1 183 ? -5.701 7.214 11.140 1.00 57.72 183 LEU A C 1
ATOM 1442 O O . LEU A 1 183 ? -4.785 6.635 10.573 1.00 57.72 183 LEU A O 1
ATOM 1446 N N . GLU A 1 184 ? -5.885 7.113 12.459 1.00 59.22 184 GLU A N 1
ATOM 1447 C CA . GLU A 1 184 ? -4.990 6.347 13.350 1.00 59.22 184 GLU A CA 1
ATOM 1448 C C . GLU A 1 184 ? -4.989 4.838 13.054 1.00 59.22 184 GLU A C 1
ATOM 1450 O O . GLU A 1 184 ? -4.021 4.145 13.369 1.00 59.22 184 GLU A O 1
ATOM 1455 N N . ASN A 1 185 ? -6.054 4.331 12.426 1.00 58.56 185 ASN A N 1
ATOM 1456 C CA . ASN A 1 185 ? -6.148 2.934 11.995 1.00 58.56 185 ASN A CA 1
ATOM 1457 C C . ASN A 1 185 ? -5.492 2.684 10.626 1.00 58.56 185 ASN A C 1
ATOM 1459 O O . ASN A 1 185 ? -5.231 1.531 10.270 1.00 58.56 185 ASN A O 1
ATOM 1463 N N . PHE A 1 186 ? -5.210 3.752 9.872 1.00 55.41 186 PHE A N 1
ATOM 1464 C CA . PHE A 1 186 ? -4.441 3.680 8.639 1.00 55.41 186 PHE A CA 1
ATOM 1465 C C . PHE A 1 186 ? -2.962 3.758 8.942 1.00 55.41 186 PHE A C 1
ATOM 1467 O O . PHE A 1 186 ? -2.466 4.707 9.547 1.00 55.41 186 PHE A O 1
ATOM 1474 N N . VAL A 1 187 ? -2.242 2.777 8.428 1.00 55.56 187 VAL A N 1
ATOM 1475 C CA . VAL A 1 187 ? -0.798 2.794 8.415 1.00 55.56 187 VAL A CA 1
ATOM 1476 C C . VAL A 1 187 ? -0.375 2.982 6.966 1.00 55.56 187 VAL A C 1
ATOM 1478 O O . VAL A 1 187 ? -0.511 2.085 6.138 1.00 55.56 187 VAL A O 1
ATOM 1481 N N . MET A 1 188 ? 0.116 4.178 6.638 1.00 49.00 188 MET A N 1
ATOM 1482 C CA . MET A 1 188 ? 0.873 4.373 5.402 1.00 49.00 188 MET A CA 1
ATOM 1483 C C . MET A 1 188 ? 2.208 3.659 5.586 1.00 49.00 188 MET A C 1
ATOM 1485 O O . MET A 1 188 ? 3.169 4.249 6.072 1.00 49.00 188 MET A O 1
ATOM 1489 N N . ALA A 1 189 ? 2.230 2.369 5.268 1.00 43.53 189 ALA A N 1
ATOM 1490 C CA . ALA A 1 189 ? 3.473 1.671 5.028 1.00 43.53 189 ALA A CA 1
ATOM 1491 C C . ALA A 1 189 ? 3.957 2.155 3.661 1.00 43.53 189 ALA A C 1
ATOM 1493 O O . ALA A 1 189 ? 3.340 1.869 2.632 1.00 43.53 189 ALA A O 1
ATOM 1494 N N . LEU A 1 190 ? 4.990 2.994 3.682 1.00 40.62 190 LEU A N 1
ATOM 1495 C CA . LEU A 1 190 ? 5.911 3.015 2.560 1.00 40.62 190 LEU A CA 1
ATOM 1496 C C . LEU A 1 190 ? 6.605 1.658 2.560 1.00 40.62 190 LEU A C 1
ATOM 1498 O O . LEU A 1 190 ? 6.907 1.183 3.679 1.00 40.62 190 LEU A O 1
#

Secondary structure (DSSP, 8-state):
-----------SS-HHHHHHHHHS-HHHHHHHHT-GGG-TTT-GGG--HHHH--TTEEEEEE-PPTTTTTTSSSPPPTTSSSS-THHHHHTT-EEEE----TTPPPPHHHHHHHHHHHHHHHHHSEEEEE-SSSSHHHHHHHHHHHHHHHTHHHHHHHHHHHHHT--------------HHHHTTEE---

Radius of gyration: 19.59 Å; chains: 1; bounding box: 56×57×38 Å

Sequence (190 aa):
MKSPTSETVQANYSKLSDHIRRLTPQGIQCSVFCGGTNCKYENPENWKADSLAIQGIKSIINLQSPKEHASCGQPLEDSGFSYDPNIFMEHNIYYYNFAWKDYGDATLVGLLNMVKVLAFAITEGRVAIHCHAGLGRTGVLIACYLVYSLRIVHWICERILKLCGCWIDEFPPSNTPFTKKDLENFVMAL

Foldseek 3Di:
DDDPDPPDPDDPDDPVNVVVLVVDDQLCSCCVPQNFQVGCQLAPVNDDPVQPDDPWAQEEEEQADQLSRCRHHDHADPSSHSDDPVVCVVVNHHYHYHHDRVVDDDDPVSLVVLLVVVVVSLVVFAYEYAYRVLPDPVVVSVVSNCCVVVVVVCVVVVVVCVVVVNDDPPDDDPPDDDDVVVCVSYDHND